Protein AF-A0A2V7Y0V1-F1 (afdb_monomer_lite)

Foldseek 3Di:
DPQDDQPDDDQAEHEDEDDDDDDDADPQEQEEEEEEQALPDPDCFSVVVSSVVVVVSVVCVVVSNVSSHHYYYYYYDCFAPVGDDDFPVDRHQHYEYTDYAADLQLVPLCLPPVRVVRDHGDCVSLVVVLVSLQRQLPDPRHDYHYDASRVQSVCVSLVQFDWDFDPDWDFDKDKFFQDPCQCPDPVRVVVLVVDPNSTIDIDTGGHRTDGHRPPPPPDPPVVCVVSCCSNCVRHVDPDPVVPPDPPDDDDDDDDDDDDDDD

Secondary structure (DSSP, 8-state):
-PPPPTTS--SSEEEEEESS-PPPP-TTEEEEEEEE-STT---SHHHHHHHHHHHHHHTTHHHHHHTT-EEEEEEEEHHHH---PPPTTTT-SEEEE---SS-SSGGG-BSSSGGGTT-B--STTHHHHHHHHHHHHHSTT-EEEE-THHHHHHHHHHTSSEEEE-SS---B--EEE--HHHHHSHHHHHHHHHSTTSSEEE--B--SEEEEPP--SSS-HHHHHHHHHHHHHHS-PPPGGGG-------------------

Sequence (262 aa):
MKKRDIHDSYDFFEYARIVDSAPPTDHNRLDIAVLDMNHRWPNLGHDQIIHAILDAAELSRQALVSAGVKVRALSYDVRRSGMLPGTPDGRFQVYVATGGPGHLDPRKNDGISWFAQGVRESAGWEGPLFHLFDSIVGHPKASLVGICHSFGLMCRWSGAATPVLREEKSSGIPTNVLSDAGTQHPWFSRFSKELADHRHYRVIDNRLFDMILEDTGGRKREQRRRDDARVRARLRWPDAAGLRRESSSGDHRPRARAISAR

pLDDT: mean 82.42, std 22.02, range [24.72, 98.38]

Structure (mmCIF, N/CA/C/O backbone):
data_AF-A0A2V7Y0V1-F1
#
_entry.id   AF-A0A2V7Y0V1-F1
#
loop_
_atom_site.group_PDB
_atom_site.id
_atom_site.type_symbol
_atom_site.label_atom_id
_atom_site.label_alt_id
_atom_site.label_comp_id
_atom_site.label_asym_id
_atom_site.label_entity_id
_atom_site.label_seq_id
_atom_site.pdbx_PDB_ins_code
_atom_site.Cartn_x
_atom_site.Cartn_y
_atom_site.Cartn_z
_atom_site.occupancy
_atom_site.B_iso_or_equiv
_atom_site.auth_seq_id
_atom_site.auth_comp_id
_atom_site.auth_asym_id
_atom_site.auth_atom_id
_atom_site.pdbx_PDB_model_num
ATOM 1 N N . MET A 1 1 ? -15.223 22.106 2.927 1.00 47.59 1 MET A N 1
ATOM 2 C CA . MET A 1 1 ? -14.898 21.138 3.999 1.00 47.59 1 MET A CA 1
ATOM 3 C C . MET A 1 1 ? -13.426 21.321 4.349 1.00 47.59 1 MET A C 1
ATOM 5 O O . MET A 1 1 ? -12.622 21.327 3.425 1.00 47.59 1 MET A O 1
ATOM 9 N N . LYS A 1 2 ? -13.064 21.568 5.616 1.00 58.12 2 LYS A N 1
ATOM 10 C CA . LYS A 1 2 ? -11.650 21.703 6.016 1.00 58.12 2 LYS A CA 1
ATOM 11 C C . LYS A 1 2 ? -10.952 20.362 5.752 1.00 58.12 2 LYS A C 1
ATOM 13 O O . LYS A 1 2 ? -11.497 19.324 6.128 1.00 58.12 2 LYS A O 1
ATOM 18 N N . LYS A 1 3 ? -9.810 20.368 5.058 1.00 72.38 3 LYS A N 1
ATOM 19 C CA . LYS A 1 3 ? -9.025 19.145 4.838 1.00 72.38 3 LYS A CA 1
ATOM 20 C C . LYS A 1 3 ? -8.534 18.670 6.209 1.00 72.38 3 LYS A C 1
ATOM 22 O O . LYS A 1 3 ? -7.912 19.453 6.920 1.00 72.38 3 LYS A O 1
ATOM 27 N N . ARG A 1 4 ? -8.906 17.448 6.594 1.00 84.19 4 ARG A N 1
ATOM 28 C CA . ARG A 1 4 ? -8.477 16.814 7.848 1.00 84.19 4 ARG A CA 1
ATOM 29 C C . ARG A 1 4 ? -6.977 16.545 7.780 1.00 84.19 4 ARG A C 1
ATOM 31 O O . ARG A 1 4 ? -6.509 16.109 6.730 1.00 84.19 4 ARG A O 1
ATOM 38 N N . ASP A 1 5 ? -6.251 16.821 8.856 1.00 87.94 5 ASP A N 1
ATOM 39 C CA . ASP A 1 5 ? -4.821 16.534 8.971 1.00 87.94 5 ASP A CA 1
ATOM 40 C C . ASP A 1 5 ? -4.629 15.183 9.675 1.00 87.94 5 ASP A C 1
ATOM 42 O O . ASP A 1 5 ? -5.265 14.922 10.691 1.00 87.94 5 ASP A O 1
ATOM 46 N N . ILE A 1 6 ? -3.778 14.303 9.146 1.00 90.19 6 ILE A N 1
ATOM 47 C CA . ILE A 1 6 ? -3.484 12.988 9.750 1.00 90.19 6 ILE A CA 1
ATOM 48 C C . ILE A 1 6 ? -2.678 13.095 11.051 1.00 90.19 6 ILE A C 1
ATOM 50 O O . ILE A 1 6 ? -2.521 12.094 11.748 1.00 90.19 6 ILE A O 1
ATOM 54 N N . HIS A 1 7 ? -2.161 14.283 11.363 1.00 89.44 7 HIS A N 1
ATOM 55 C CA . HIS A 1 7 ? -1.432 14.585 12.590 1.00 89.44 7 HIS A CA 1
ATOM 56 C C . HIS A 1 7 ? -2.311 15.198 13.686 1.00 89.44 7 HIS A C 1
ATOM 58 O O . HIS A 1 7 ? -1.857 15.324 14.824 1.00 89.44 7 HIS A O 1
ATOM 64 N N . ASP A 1 8 ? -3.561 15.546 13.369 1.00 92.19 8 ASP A N 1
ATOM 65 C CA . ASP A 1 8 ? -4.529 15.978 14.373 1.00 92.19 8 ASP A CA 1
ATOM 66 C C . ASP A 1 8 ? -4.939 14.803 15.276 1.00 92.19 8 ASP A C 1
ATOM 68 O O . ASP A 1 8 ? -4.890 13.628 14.902 1.00 92.19 8 ASP A O 1
ATOM 72 N N . SER A 1 9 ? -5.381 15.127 16.491 1.00 90.44 9 SER A N 1
ATOM 73 C CA . SER A 1 9 ? -5.933 14.136 17.414 1.00 90.44 9 SER A CA 1
ATOM 74 C C . SER A 1 9 ? -7.390 13.832 17.067 1.00 90.44 9 SER A C 1
ATOM 76 O O . SER A 1 9 ? -8.214 14.745 16.984 1.00 90.44 9 SER A O 1
ATOM 78 N N . TYR A 1 10 ? -7.716 12.546 16.927 1.00 95.06 10 TYR A N 1
ATOM 79 C CA . TYR A 1 10 ? -9.081 12.071 16.712 1.00 95.06 10 TYR A CA 1
ATOM 80 C C . TYR A 1 10 ? -9.515 11.093 17.812 1.00 95.06 10 TYR A C 1
ATOM 82 O O . TYR A 1 10 ? -8.739 10.295 18.353 1.00 95.06 10 TYR A O 1
ATOM 90 N N . ASP A 1 11 ? -10.809 11.121 18.118 1.00 95.44 11 ASP A N 1
ATOM 91 C CA . ASP A 1 11 ? -11.480 10.187 19.023 1.00 95.44 11 ASP A CA 1
ATOM 92 C C . ASP A 1 11 ? -11.678 8.794 18.405 1.00 95.44 11 ASP A C 1
ATOM 94 O O . ASP A 1 11 ? -11.881 7.839 19.146 1.00 95.44 11 ASP A O 1
ATOM 98 N N . PHE A 1 12 ? -11.540 8.657 17.080 1.00 96.88 12 PHE A N 1
ATOM 99 C CA . PHE A 1 12 ? -11.742 7.404 16.337 1.00 96.88 12 PHE A CA 1
ATOM 100 C C . PHE A 1 12 ? -10.534 6.953 15.492 1.00 96.88 12 PHE A C 1
ATOM 102 O O . PHE A 1 12 ? -10.566 5.848 14.946 1.00 96.88 12 PHE A O 1
ATOM 109 N N . PHE A 1 13 ? -9.486 7.776 15.355 1.00 97.69 13 PHE A N 1
ATOM 110 C CA . PHE A 1 13 ? -8.346 7.498 14.473 1.00 97.69 13 PHE A CA 1
ATOM 111 C C . PHE A 1 13 ? -7.001 7.899 15.086 1.00 97.69 13 PHE A C 1
ATOM 113 O O . PHE A 1 13 ? -6.889 8.921 15.759 1.00 97.69 13 PHE A O 1
ATOM 120 N N . GLU A 1 14 ? -5.972 7.095 14.829 1.00 97.00 14 GLU A N 1
ATOM 121 C CA . GLU A 1 14 ? -4.585 7.353 15.213 1.00 97.00 14 GLU A CA 1
ATOM 122 C C . GLU A 1 14 ? -3.638 6.951 14.078 1.00 97.00 14 GLU A C 1
ATOM 124 O O . GLU A 1 14 ? -3.865 5.967 13.372 1.00 97.00 14 GLU A O 1
ATOM 129 N N . TYR A 1 15 ? -2.535 7.678 13.933 1.00 96.38 15 TYR A N 1
ATOM 130 C CA . TYR A 1 15 ? -1.485 7.355 12.975 1.00 96.38 15 TYR A CA 1
ATOM 131 C C . TYR A 1 15 ? -0.106 7.541 13.608 1.00 96.38 15 TYR A C 1
ATOM 133 O O . TYR A 1 15 ? 0.151 8.537 14.281 1.00 96.38 15 TYR A O 1
ATOM 141 N N . ALA A 1 16 ? 0.787 6.577 13.380 1.00 95.00 16 ALA A N 1
ATOM 142 C CA . ALA A 1 16 ? 2.180 6.667 13.795 1.00 95.00 16 ALA A CA 1
ATOM 143 C C . ALA A 1 16 ? 3.122 6.055 12.752 1.00 95.00 16 ALA A C 1
ATOM 145 O O . ALA A 1 16 ? 2.851 4.989 12.193 1.00 95.00 16 ALA A O 1
ATOM 146 N N . ARG A 1 17 ? 4.273 6.704 12.539 1.00 94.06 17 ARG A N 1
ATOM 147 C CA . ARG A 1 17 ? 5.440 6.090 11.891 1.00 94.06 17 ARG A CA 1
ATOM 148 C C . ARG A 1 17 ? 6.262 5.369 12.953 1.00 94.06 17 ARG A C 1
ATOM 150 O O . ARG A 1 17 ? 6.593 5.960 13.977 1.00 94.06 17 ARG A O 1
ATOM 157 N N . ILE A 1 18 ? 6.586 4.109 12.708 1.00 94.75 18 ILE A N 1
ATOM 158 C CA . ILE A 1 18 ? 7.405 3.295 13.601 1.00 94.75 18 ILE A CA 1
ATOM 159 C C . ILE A 1 18 ? 8.877 3.606 13.332 1.00 94.75 18 ILE A C 1
ATOM 161 O O . ILE A 1 18 ? 9.329 3.532 12.191 1.00 94.75 18 ILE A O 1
ATOM 165 N N . VAL A 1 19 ? 9.607 3.974 14.386 1.00 85.62 19 VAL A N 1
ATOM 166 C CA . VAL A 1 19 ? 11.041 4.302 14.315 1.00 85.62 19 VAL A CA 1
ATOM 167 C C . VAL A 1 19 ? 11.882 3.206 14.964 1.00 85.62 19 VAL A C 1
ATOM 169 O O . VAL A 1 19 ? 12.799 2.705 14.324 1.00 85.62 19 VAL A O 1
ATOM 172 N N . ASP A 1 20 ? 11.511 2.778 16.177 1.00 82.50 20 ASP A N 1
ATOM 173 C CA . ASP A 1 20 ? 12.260 1.766 16.940 1.00 82.50 20 ASP A CA 1
ATOM 174 C C . ASP A 1 20 ? 11.406 0.538 17.257 1.00 82.50 20 ASP A C 1
ATOM 176 O O . ASP A 1 20 ? 11.711 -0.585 16.863 1.00 82.50 20 ASP A O 1
ATOM 180 N N . SER A 1 21 ? 10.291 0.751 17.954 1.00 86.00 21 SER A N 1
ATOM 181 C CA . SER A 1 21 ? 9.361 -0.309 18.323 1.00 86.00 21 SER A CA 1
ATOM 182 C C . SER A 1 21 ? 7.928 0.149 18.121 1.00 86.00 21 SER A C 1
ATOM 184 O O . SER A 1 21 ? 7.593 1.329 18.257 1.00 86.00 21 SER A O 1
ATOM 186 N N . ALA A 1 22 ? 7.073 -0.796 17.739 1.00 88.94 22 ALA A N 1
ATOM 187 C CA . ALA A 1 22 ? 5.652 -0.526 17.642 1.00 88.94 22 ALA A CA 1
ATOM 188 C C . ALA A 1 22 ? 5.069 -0.308 19.050 1.00 88.94 22 ALA A C 1
ATOM 190 O O . ALA A 1 22 ? 5.477 -1.003 19.983 1.00 88.94 22 ALA A O 1
ATOM 191 N N . PRO A 1 23 ? 4.083 0.595 19.213 1.00 89.69 23 PRO A N 1
ATOM 192 C CA . PRO A 1 23 ? 3.359 0.711 20.476 1.00 89.69 23 PRO A CA 1
ATOM 193 C C . PRO A 1 23 ? 2.707 -0.633 20.830 1.00 89.69 23 PRO A C 1
ATOM 195 O O . PRO A 1 23 ? 2.410 -1.408 19.914 1.00 89.69 23 PRO A O 1
ATOM 198 N N . PRO A 1 24 ? 2.440 -0.926 22.112 1.00 89.69 24 PRO A N 1
ATOM 199 C CA . PRO A 1 24 ? 1.827 -2.188 22.505 1.00 89.69 24 PRO A CA 1
ATOM 200 C C . PRO A 1 24 ? 0.465 -2.405 21.827 1.00 89.69 24 PRO A C 1
ATOM 202 O O . PRO A 1 24 ? -0.231 -1.464 21.419 1.00 89.69 24 PRO A O 1
ATOM 205 N N . THR A 1 25 ? 0.093 -3.676 21.690 1.00 90.56 25 THR A N 1
ATOM 206 C CA . THR A 1 25 ? -1.261 -4.078 21.296 1.00 90.56 25 THR A CA 1
ATOM 207 C C . THR A 1 25 ? -2.268 -3.568 22.320 1.00 90.56 25 THR A C 1
ATOM 209 O O . THR A 1 25 ? -2.026 -3.680 23.519 1.00 90.56 25 THR A O 1
ATOM 212 N N . ASP A 1 26 ? -3.397 -3.045 21.849 1.00 90.94 26 ASP A N 1
ATOM 213 C CA . ASP A 1 26 ? -4.499 -2.599 22.702 1.00 90.94 26 ASP A CA 1
ATOM 214 C C . ASP A 1 26 ? -5.816 -3.121 22.115 1.00 90.94 26 ASP A C 1
ATOM 216 O O . ASP A 1 26 ? -6.055 -3.006 20.913 1.00 90.94 26 ASP A O 1
ATOM 220 N N . HIS A 1 27 ? -6.658 -3.719 22.957 1.00 90.38 27 HIS A N 1
ATOM 221 C CA . HIS A 1 27 ? -7.930 -4.324 22.559 1.00 90.38 27 HIS A CA 1
ATOM 222 C C . HIS A 1 27 ? -8.942 -3.300 22.033 1.00 90.38 27 HIS A C 1
ATOM 224 O O . HIS A 1 27 ? -9.856 -3.661 21.295 1.00 90.38 27 HIS A O 1
ATOM 230 N N . ASN A 1 28 ? -8.778 -2.025 22.386 1.00 94.38 28 ASN A N 1
ATOM 231 C CA . ASN A 1 28 ? -9.602 -0.928 21.882 1.00 94.38 28 ASN A CA 1
ATOM 232 C C . ASN A 1 28 ? -9.061 -0.338 20.554 1.00 94.38 28 ASN A C 1
ATOM 234 O O . ASN A 1 28 ? -9.465 0.757 20.152 1.00 94.38 28 ASN A O 1
ATOM 238 N N . ARG A 1 29 ? -8.100 -1.000 19.892 1.00 95.00 29 ARG A N 1
ATOM 239 C CA . ARG A 1 29 ? -7.531 -0.563 18.611 1.00 95.00 29 ARG A CA 1
ATOM 240 C C . ARG A 1 29 ? -7.734 -1.607 17.522 1.00 95.00 29 ARG A C 1
ATOM 242 O O . ARG A 1 29 ? -7.419 -2.781 17.683 1.00 95.00 29 ARG A O 1
ATOM 249 N N . LEU A 1 30 ? -8.200 -1.135 16.370 1.00 95.06 30 LEU A N 1
ATOM 250 C CA . LEU A 1 30 ? -8.153 -1.857 15.105 1.00 95.06 30 LEU A CA 1
ATOM 251 C C . LEU A 1 30 ? -6.890 -1.423 14.371 1.00 95.06 30 LEU A C 1
ATOM 253 O O . LEU A 1 30 ? -6.841 -0.350 13.765 1.00 95.06 30 LEU A O 1
ATOM 257 N N . ASP A 1 31 ? -5.851 -2.239 14.487 1.00 96.94 31 ASP A N 1
ATOM 258 C CA . ASP A 1 31 ? -4.538 -1.926 13.948 1.00 96.94 31 ASP A CA 1
ATOM 259 C C . ASP A 1 31 ? -4.425 -2.298 12.462 1.00 96.94 31 ASP A C 1
ATOM 261 O O . ASP A 1 31 ? -4.677 -3.435 12.054 1.00 96.94 31 ASP A O 1
ATOM 265 N N . ILE A 1 32 ? -4.001 -1.325 11.655 1.00 97.75 32 ILE A N 1
ATOM 266 C CA . ILE A 1 32 ? -3.713 -1.472 10.228 1.00 97.75 32 ILE A CA 1
ATOM 267 C C . ILE A 1 32 ? -2.211 -1.297 10.036 1.00 97.75 32 ILE A C 1
ATOM 269 O O . ILE A 1 32 ? -1.644 -0.262 10.395 1.00 97.75 32 ILE A O 1
ATOM 273 N N . ALA A 1 33 ? -1.567 -2.306 9.455 1.00 98.25 33 ALA A N 1
ATOM 274 C CA . ALA A 1 33 ? -0.157 -2.224 9.117 1.00 98.25 33 ALA A CA 1
ATOM 275 C C . ALA A 1 33 ? 0.018 -1.510 7.775 1.00 98.25 33 ALA A C 1
ATOM 277 O O . ALA A 1 33 ? -0.549 -1.923 6.764 1.00 98.25 33 ALA A O 1
ATOM 278 N N . VAL A 1 34 ? 0.841 -0.469 7.752 1.00 98.00 34 VAL A N 1
ATOM 279 C CA . VAL A 1 34 ? 1.244 0.228 6.533 1.00 98.00 34 VAL A CA 1
ATOM 280 C C . VAL A 1 34 ? 2.697 -0.126 6.230 1.00 98.00 34 VAL A C 1
ATOM 282 O O . VAL A 1 34 ? 3.584 0.129 7.039 1.00 98.00 34 VAL A O 1
ATOM 285 N N . LEU A 1 35 ? 2.941 -0.747 5.078 1.00 97.81 35 LEU A N 1
ATOM 286 C CA . LEU A 1 35 ? 4.285 -1.060 4.594 1.00 97.81 35 LEU A CA 1
ATOM 287 C C . LEU A 1 35 ? 4.788 0.139 3.785 1.00 97.81 35 LEU A C 1
ATOM 289 O O . LEU A 1 35 ? 4.389 0.313 2.629 1.00 97.81 35 LEU A O 1
ATOM 293 N N . ASP A 1 36 ? 5.620 0.983 4.396 1.00 96.06 36 ASP A N 1
ATOM 294 C CA . ASP A 1 36 ? 6.197 2.155 3.742 1.00 96.06 36 ASP A CA 1
ATOM 295 C C . ASP A 1 36 ? 7.358 1.738 2.830 1.00 96.06 36 ASP A C 1
ATOM 297 O O . ASP A 1 36 ? 8.465 1.418 3.269 1.00 96.06 36 ASP A O 1
ATOM 301 N N . MET A 1 37 ? 7.084 1.759 1.526 1.00 94.75 37 MET A N 1
ATOM 302 C CA . MET A 1 37 ? 8.042 1.455 0.459 1.00 94.75 37 MET A CA 1
ATOM 303 C C . MET A 1 37 ? 8.683 2.714 -0.138 1.00 94.75 37 MET A C 1
ATOM 305 O O . MET A 1 37 ? 9.400 2.640 -1.143 1.00 94.75 37 MET A O 1
ATOM 309 N N . ASN A 1 38 ? 8.417 3.887 0.437 1.00 90.50 38 ASN A N 1
ATOM 310 C CA . ASN A 1 38 ? 8.802 5.168 -0.135 1.00 90.50 38 ASN A CA 1
ATOM 311 C C . ASN A 1 38 ? 10.307 5.453 -0.034 1.00 90.50 38 ASN A C 1
ATOM 313 O O . ASN A 1 38 ? 10.825 6.265 -0.788 1.00 90.50 38 ASN A O 1
ATOM 317 N N . HIS A 1 39 ? 11.045 4.807 0.873 1.00 88.31 39 HIS A N 1
ATOM 318 C CA . HIS A 1 39 ? 12.494 5.035 1.016 1.00 88.31 39 HIS A CA 1
ATOM 319 C C . HIS A 1 39 ? 12.861 6.501 1.358 1.00 88.31 39 HIS A C 1
ATOM 321 O O . HIS A 1 39 ? 13.931 6.992 1.001 1.00 88.31 39 HIS A O 1
ATOM 327 N N . ARG A 1 40 ? 11.962 7.221 2.054 1.00 82.44 40 ARG A N 1
ATOM 328 C CA . ARG A 1 40 ? 12.002 8.683 2.313 1.00 82.44 40 ARG A CA 1
ATOM 329 C C . ARG A 1 40 ? 12.067 9.572 1.070 1.00 82.44 40 ARG A C 1
ATOM 331 O O . ARG A 1 40 ? 12.457 10.736 1.170 1.00 82.44 40 ARG A O 1
ATOM 338 N N . TRP A 1 41 ? 11.679 9.062 -0.091 1.00 79.44 41 TRP A N 1
ATOM 339 C CA . TRP A 1 41 ? 11.472 9.940 -1.229 1.00 79.44 41 TRP A CA 1
ATOM 340 C C . TRP A 1 41 ? 10.376 10.959 -0.887 1.00 79.44 41 TRP A C 1
ATOM 342 O O . TRP A 1 41 ? 9.396 10.594 -0.235 1.00 79.44 41 TRP A O 1
ATOM 352 N N . PRO A 1 42 ? 10.498 12.233 -1.285 1.00 67.69 42 PRO A N 1
ATOM 353 C CA . PRO A 1 42 ? 9.421 13.198 -1.104 1.00 67.69 42 PRO A CA 1
ATOM 354 C C . PRO A 1 42 ? 8.222 12.751 -1.946 1.00 67.69 42 PRO A C 1
ATOM 356 O O . PRO A 1 42 ? 8.157 12.992 -3.150 1.00 67.69 42 PRO A O 1
ATOM 359 N N . ASN A 1 43 ? 7.296 12.014 -1.339 1.00 64.38 43 ASN A N 1
ATOM 360 C CA . ASN A 1 43 ? 6.123 11.496 -2.016 1.00 64.38 43 ASN A CA 1
ATOM 361 C C . ASN A 1 43 ? 4.892 11.805 -1.168 1.00 64.38 43 ASN A C 1
ATOM 363 O O . ASN A 1 43 ? 4.878 11.610 0.043 1.00 64.38 43 ASN A O 1
ATOM 367 N N . LEU A 1 44 ? 3.853 12.313 -1.830 1.00 70.50 44 LEU A N 1
ATOM 368 C CA . LEU A 1 44 ? 2.539 12.488 -1.215 1.00 70.50 44 LEU A CA 1
ATOM 369 C C . LEU A 1 44 ? 1.800 11.147 -1.101 1.00 70.50 44 LEU A C 1
ATOM 371 O O . LEU A 1 44 ? 0.790 11.063 -0.416 1.00 70.50 44 LEU A O 1
ATOM 375 N N . GLY A 1 45 ? 2.279 10.103 -1.786 1.00 80.00 45 GLY A N 1
ATOM 376 C CA . GLY A 1 45 ? 1.603 8.814 -1.898 1.00 80.00 45 GLY A CA 1
ATOM 377 C C . GLY A 1 45 ? 1.389 8.131 -0.552 1.00 80.00 45 GLY A C 1
ATOM 378 O O . GLY A 1 45 ? 0.291 7.648 -0.301 1.00 80.00 45 GLY A O 1
ATOM 379 N N . HIS A 1 46 ? 2.397 8.137 0.325 1.00 90.38 46 HIS A N 1
ATOM 380 C CA . HIS A 1 46 ? 2.262 7.598 1.676 1.00 90.38 46 HIS A CA 1
ATOM 381 C C . HIS A 1 46 ? 1.148 8.321 2.447 1.00 90.38 46 HIS A C 1
ATOM 383 O O . HIS A 1 46 ? 0.214 7.689 2.930 1.00 90.38 46 HIS A O 1
ATOM 389 N N . ASP A 1 47 ? 1.207 9.649 2.533 1.00 91.00 47 ASP A N 1
ATOM 390 C CA . ASP A 1 47 ? 0.250 10.410 3.342 1.00 91.00 47 ASP A CA 1
ATOM 391 C C . ASP A 1 47 ? -1.161 10.353 2.748 1.00 91.00 47 ASP A C 1
ATOM 393 O O . ASP A 1 47 ? -2.132 10.261 3.493 1.00 91.00 47 ASP A O 1
ATOM 397 N N . GLN A 1 48 ? -1.299 10.306 1.415 1.00 90.06 48 GLN A N 1
ATOM 398 C CA . GLN A 1 48 ? -2.591 10.052 0.765 1.00 90.06 48 GLN A CA 1
ATOM 399 C C . GLN A 1 48 ? -3.180 8.688 1.148 1.00 90.06 48 GLN A C 1
ATOM 401 O O . GLN A 1 48 ? -4.392 8.578 1.309 1.00 90.06 48 GLN A O 1
ATOM 406 N N . ILE A 1 49 ? -2.349 7.660 1.336 1.00 93.62 49 ILE A N 1
ATOM 407 C CA . ILE A 1 49 ? -2.814 6.356 1.821 1.00 93.62 49 ILE A CA 1
ATOM 408 C C . ILE A 1 49 ? -3.305 6.467 3.266 1.00 93.62 49 ILE A C 1
ATOM 410 O O . ILE A 1 49 ? -4.373 5.947 3.578 1.00 93.62 49 ILE A O 1
ATOM 414 N N . ILE A 1 50 ? -2.588 7.183 4.135 1.00 95.62 50 ILE A N 1
ATOM 415 C CA . ILE A 1 50 ? -3.047 7.410 5.514 1.00 95.62 50 ILE A CA 1
ATOM 416 C C . ILE A 1 50 ? -4.361 8.199 5.532 1.00 95.62 50 ILE A C 1
ATOM 418 O O . ILE A 1 50 ? -5.280 7.825 6.257 1.00 95.62 50 ILE A O 1
ATOM 422 N N . HIS A 1 51 ? -4.497 9.229 4.691 1.00 95.00 51 HIS A N 1
ATOM 423 C CA . HIS A 1 51 ? -5.759 9.953 4.524 1.00 95.00 51 HIS A CA 1
ATOM 424 C C . HIS A 1 51 ? -6.891 9.038 4.049 1.00 95.00 51 HIS A C 1
ATOM 426 O O . HIS A 1 51 ? -7.987 9.125 4.587 1.00 95.00 51 HIS A O 1
ATOM 432 N N . ALA A 1 52 ? -6.640 8.127 3.106 1.00 93.94 52 ALA A N 1
ATOM 433 C CA . ALA A 1 52 ? -7.654 7.177 2.652 1.00 93.94 52 ALA A CA 1
ATOM 434 C C . ALA A 1 52 ? -8.119 6.241 3.783 1.00 93.94 52 ALA A C 1
ATOM 436 O O . ALA A 1 52 ? -9.306 5.929 3.878 1.00 93.94 52 ALA A O 1
ATOM 437 N N . ILE A 1 53 ? -7.207 5.826 4.671 1.00 96.44 53 ILE A N 1
ATOM 438 C CA . ILE A 1 53 ? -7.557 5.038 5.861 1.00 96.44 53 ILE A CA 1
ATOM 439 C C . ILE A 1 53 ? -8.375 5.887 6.847 1.00 96.44 53 ILE A C 1
ATOM 441 O O . ILE A 1 53 ? -9.396 5.417 7.346 1.00 96.44 53 ILE A O 1
ATOM 445 N N . LEU A 1 54 ? -7.969 7.134 7.105 1.00 97.00 54 LEU A N 1
ATOM 446 C CA . LEU A 1 54 ? -8.714 8.080 7.945 1.00 97.00 54 LEU A CA 1
ATOM 447 C C . LEU A 1 54 ? -10.130 8.333 7.397 1.00 97.00 54 LEU A C 1
ATOM 449 O O . LEU A 1 54 ? -11.102 8.321 8.152 1.00 97.00 54 LEU A O 1
ATOM 453 N N . ASP A 1 55 ? -10.267 8.522 6.086 1.00 95.06 55 ASP A N 1
ATOM 454 C CA . ASP A 1 55 ? -11.554 8.713 5.417 1.00 95.06 55 ASP A CA 1
ATOM 455 C C . ASP A 1 55 ? -12.438 7.469 5.532 1.00 95.06 55 ASP A C 1
ATOM 457 O O . ASP A 1 55 ? -13.624 7.587 5.835 1.00 95.06 55 ASP A O 1
ATOM 461 N N . ALA A 1 56 ? -11.867 6.272 5.375 1.00 93.62 56 ALA A N 1
ATOM 462 C CA . ALA A 1 56 ? -12.592 5.024 5.591 1.00 93.62 56 ALA A CA 1
ATOM 463 C C . ALA A 1 56 ? -13.032 4.845 7.057 1.00 93.62 56 ALA A C 1
ATOM 465 O O . ALA A 1 56 ? -14.156 4.408 7.312 1.00 93.62 56 ALA A O 1
ATOM 466 N N . ALA A 1 57 ? -12.182 5.211 8.021 1.00 95.94 57 ALA A N 1
ATOM 467 C CA . ALA A 1 57 ? -12.512 5.163 9.444 1.00 95.94 57 ALA A CA 1
ATOM 468 C C . ALA A 1 57 ? -13.642 6.144 9.801 1.00 95.94 57 ALA A C 1
ATOM 470 O O . ALA A 1 57 ? -14.536 5.795 10.570 1.00 95.94 57 ALA A O 1
ATOM 471 N N . GLU A 1 58 ? -13.660 7.333 9.194 1.00 95.38 58 GLU A N 1
ATOM 472 C CA . GLU A 1 58 ? -14.713 8.337 9.402 1.00 95.38 58 GLU A CA 1
ATOM 473 C C . GLU A 1 58 ? -16.096 7.826 8.993 1.00 95.38 58 GLU A C 1
ATOM 475 O O . GLU A 1 58 ? -17.070 8.067 9.704 1.00 95.38 58 GLU A O 1
ATOM 480 N N . LEU A 1 59 ? -16.192 7.050 7.905 1.00 93.88 59 LEU A N 1
ATOM 481 C CA . LEU A 1 59 ? -17.456 6.420 7.498 1.00 93.88 59 LEU A CA 1
ATOM 482 C C . LEU A 1 59 ? -18.048 5.524 8.601 1.00 93.88 59 LEU A C 1
ATOM 484 O O . LEU A 1 59 ? -19.250 5.270 8.604 1.00 93.88 59 LEU A O 1
ATOM 488 N N . SER A 1 60 ? -17.212 5.064 9.537 1.00 95.38 60 SER A N 1
ATOM 489 C CA . SER A 1 60 ? -17.592 4.232 10.682 1.00 95.38 60 SER A CA 1
ATOM 490 C C . SER A 1 60 ? -17.468 4.960 12.027 1.00 95.38 60 SER A C 1
ATOM 492 O O . SER A 1 60 ? -17.577 4.316 13.072 1.00 95.38 60 SER A O 1
ATOM 494 N N . ARG A 1 61 ? -17.260 6.286 12.039 1.00 96.12 61 ARG A N 1
ATOM 495 C CA . ARG A 1 61 ? -16.929 7.055 13.251 1.00 96.12 61 ARG A CA 1
ATOM 496 C C . ARG A 1 61 ? -17.906 6.824 14.393 1.00 96.12 61 ARG A C 1
ATOM 498 O O . ARG A 1 61 ? -17.473 6.543 15.504 1.00 96.12 61 ARG A O 1
ATOM 505 N N . GLN A 1 62 ? -19.209 6.915 14.125 1.00 96.88 62 GLN A N 1
ATOM 506 C CA . GLN A 1 62 ? -20.225 6.746 15.165 1.00 96.88 62 GLN A CA 1
ATOM 507 C C . GLN A 1 62 ? -20.108 5.377 15.850 1.00 96.88 62 GLN A C 1
ATOM 509 O O . GLN A 1 62 ? -20.150 5.300 17.073 1.00 96.88 62 GLN A O 1
ATOM 514 N N . ALA A 1 63 ? -19.913 4.306 15.075 1.00 97.00 63 ALA A N 1
ATOM 515 C CA . ALA A 1 63 ? -19.756 2.957 15.609 1.00 97.00 63 ALA A CA 1
ATOM 516 C C . ALA A 1 63 ? -18.446 2.796 16.397 1.00 97.00 63 ALA A C 1
ATOM 518 O O . ALA A 1 63 ? -18.456 2.213 17.478 1.00 97.00 63 ALA A O 1
ATOM 519 N N . LEU A 1 64 ? -17.339 3.345 15.883 1.00 97.06 64 LEU A N 1
ATOM 520 C CA . LEU A 1 64 ? -16.030 3.321 16.542 1.00 97.06 64 LEU A CA 1
ATOM 521 C C . LEU A 1 64 ? -16.077 4.023 17.906 1.00 97.06 64 LEU A C 1
ATOM 523 O O . LEU A 1 64 ? -15.741 3.418 18.923 1.00 97.06 64 LEU A O 1
ATOM 527 N N . VAL A 1 65 ? -16.583 5.259 17.940 1.00 97.31 65 VAL A N 1
ATOM 528 C CA . VAL A 1 65 ? -16.689 6.059 19.169 1.00 97.31 65 VAL A CA 1
ATOM 529 C C . VAL A 1 65 ? -17.630 5.401 20.176 1.00 97.31 65 VAL A C 1
ATOM 531 O O . VAL A 1 65 ? -17.268 5.266 21.342 1.00 97.31 65 VAL A O 1
ATOM 534 N N . SER A 1 66 ? -18.805 4.926 19.745 1.00 97.19 66 SER A N 1
ATOM 535 C CA . SER A 1 66 ? -19.744 4.228 20.635 1.00 97.19 66 SER A CA 1
ATOM 536 C C . SER A 1 66 ? -19.174 2.929 21.216 1.00 97.19 66 SER A C 1
ATOM 538 O O . SER A 1 66 ? -19.531 2.564 22.332 1.00 97.19 66 SER A O 1
ATOM 540 N N . ALA A 1 67 ? -18.283 2.246 20.493 1.00 96.75 67 ALA A N 1
ATOM 541 C CA . ALA A 1 67 ? -17.592 1.053 20.978 1.00 96.75 67 ALA A CA 1
ATOM 542 C C . ALA A 1 67 ? -16.337 1.367 21.818 1.00 96.75 67 ALA A C 1
ATOM 544 O O . ALA A 1 67 ? -15.718 0.445 22.346 1.00 96.75 67 ALA A O 1
ATOM 545 N N . GLY A 1 68 ? -15.929 2.638 21.924 1.00 96.75 68 GLY A N 1
ATOM 546 C CA . GLY A 1 68 ? -14.659 3.024 22.543 1.00 96.75 68 GLY A CA 1
ATOM 547 C C . GLY A 1 68 ? -13.431 2.516 21.778 1.00 96.75 68 GLY A C 1
ATOM 548 O O . GLY A 1 68 ? -12.367 2.356 22.372 1.00 96.75 68 GLY A O 1
ATOM 549 N N . VAL A 1 69 ? -13.575 2.236 20.479 1.00 96.69 69 VAL A N 1
ATOM 550 C CA . VAL A 1 69 ? -12.537 1.668 19.611 1.00 96.69 69 VAL A CA 1
ATOM 551 C C . VAL A 1 69 ? -11.999 2.738 18.665 1.00 96.69 69 VAL A C 1
ATOM 553 O O . VAL A 1 69 ? -12.752 3.571 18.168 1.00 96.69 69 VAL A O 1
ATOM 556 N N . LYS A 1 70 ? -10.703 2.684 18.344 1.00 97.31 70 LYS A N 1
ATOM 557 C CA . LYS A 1 70 ? -10.107 3.504 17.278 1.00 97.31 70 LYS A CA 1
ATOM 558 C C . LYS A 1 70 ? -9.470 2.658 16.189 1.00 97.31 70 LYS A C 1
ATOM 560 O O . LYS A 1 70 ? -8.916 1.597 16.465 1.00 97.31 70 LYS A O 1
ATOM 565 N N . VAL A 1 71 ? -9.468 3.167 14.963 1.00 97.50 71 VAL A N 1
ATOM 566 C CA . VAL A 1 71 ? -8.589 2.663 13.902 1.00 97.50 71 VAL A CA 1
ATOM 567 C C . VAL A 1 71 ? -7.202 3.265 14.100 1.00 97.50 71 VAL A C 1
ATOM 569 O O . VAL A 1 71 ? -7.077 4.477 14.254 1.00 97.50 71 VAL A O 1
ATOM 572 N N . ARG A 1 72 ? -6.154 2.440 14.088 1.00 97.38 72 ARG A N 1
ATOM 573 C CA . ARG A 1 72 ? -4.769 2.904 14.227 1.00 97.38 72 ARG A CA 1
ATOM 574 C C . ARG A 1 72 ? -3.919 2.423 13.059 1.00 97.38 72 ARG A C 1
ATOM 576 O O . ARG A 1 72 ? -3.712 1.226 12.887 1.00 97.38 72 ARG A O 1
ATOM 583 N N . ALA A 1 73 ? -3.410 3.359 12.264 1.00 97.81 73 ALA A N 1
ATOM 584 C CA . ALA A 1 73 ? -2.485 3.074 11.174 1.00 97.81 73 ALA A CA 1
ATOM 585 C C . ALA A 1 73 ? -1.036 3.139 11.678 1.00 97.81 73 ALA A C 1
ATOM 587 O O . ALA A 1 73 ? -0.588 4.179 12.166 1.00 97.81 73 ALA A O 1
ATOM 588 N N . LEU A 1 74 ? -0.293 2.041 11.545 1.00 97.62 74 LEU A N 1
ATOM 589 C CA . LEU A 1 74 ? 1.119 1.966 11.917 1.00 97.62 74 LEU A CA 1
ATOM 590 C C . LEU A 1 74 ? 1.991 1.770 10.684 1.00 97.62 74 LEU A C 1
ATOM 592 O O . LEU A 1 74 ? 1.886 0.747 10.014 1.00 97.62 74 LEU A O 1
ATOM 596 N N . SER A 1 75 ? 2.857 2.738 10.401 1.00 96.88 75 SER A N 1
ATOM 597 C CA . SER A 1 75 ? 3.711 2.748 9.212 1.00 96.88 75 SER A CA 1
ATOM 598 C C . SER A 1 75 ? 5.121 2.247 9.511 1.00 96.88 75 SER A C 1
ATOM 600 O O . SER A 1 75 ? 5.798 2.789 10.382 1.00 96.88 75 SER A O 1
ATOM 602 N N . TYR A 1 76 ? 5.551 1.211 8.793 1.00 96.88 76 TYR A N 1
ATOM 603 C CA . TYR A 1 76 ? 6.838 0.532 8.944 1.00 96.88 76 TYR A CA 1
ATOM 604 C C . TYR A 1 76 ? 7.734 0.834 7.737 1.00 96.88 76 TYR A C 1
ATOM 606 O O . TYR A 1 76 ? 7.346 0.533 6.609 1.00 96.88 76 TYR A O 1
ATOM 614 N N . ASP A 1 77 ? 8.924 1.405 7.960 1.00 95.25 77 ASP A N 1
ATOM 615 C CA . ASP A 1 77 ? 9.913 1.680 6.901 1.00 95.25 77 ASP A CA 1
ATOM 616 C C . ASP A 1 77 ? 10.580 0.375 6.436 1.00 95.25 77 ASP A C 1
ATOM 618 O O . ASP A 1 77 ? 11.579 -0.090 6.985 1.00 95.25 77 ASP A O 1
ATOM 622 N N . VAL A 1 78 ? 10.008 -0.250 5.409 1.00 96.12 78 VAL A N 1
ATOM 623 C CA . VAL A 1 78 ? 10.441 -1.584 4.975 1.00 96.12 78 VAL A CA 1
ATOM 624 C C . VAL A 1 78 ? 11.817 -1.535 4.329 1.00 96.12 78 VAL A C 1
ATOM 626 O O . VAL A 1 78 ? 12.676 -2.368 4.608 1.00 96.12 78 VAL A O 1
ATOM 629 N N . ARG A 1 79 ? 12.043 -0.570 3.438 1.00 95.06 79 ARG A N 1
ATOM 630 C CA . ARG A 1 79 ? 13.208 -0.605 2.545 1.00 95.06 79 ARG A CA 1
ATOM 631 C C . ARG A 1 79 ? 14.485 -0.117 3.207 1.00 95.06 79 ARG A C 1
ATOM 633 O O . ARG A 1 79 ? 15.560 -0.630 2.898 1.00 95.06 79 ARG A O 1
ATOM 640 N N . ARG A 1 80 ? 14.395 0.865 4.111 1.00 92.69 80 ARG A N 1
ATOM 641 C CA . ARG A 1 80 ? 15.593 1.443 4.734 1.00 92.69 80 ARG A CA 1
ATOM 642 C C . ARG A 1 80 ? 15.988 0.761 6.024 1.00 92.69 80 ARG A C 1
ATOM 644 O O . ARG A 1 80 ? 17.178 0.540 6.224 1.00 92.69 80 ARG A O 1
ATOM 651 N N . SER A 1 81 ? 15.028 0.501 6.908 1.00 93.19 81 SER A N 1
ATOM 652 C CA . SER A 1 81 ? 15.313 -0.113 8.207 1.00 93.19 81 SER A CA 1
ATOM 653 C C . SER A 1 81 ? 15.046 -1.614 8.223 1.00 93.19 81 SER A C 1
ATOM 655 O O . SER A 1 81 ? 15.407 -2.271 9.194 1.00 93.19 81 SER A O 1
ATOM 657 N N . GLY A 1 82 ? 14.446 -2.178 7.167 1.00 94.25 82 GLY A N 1
ATOM 658 C CA . GLY A 1 82 ? 14.050 -3.587 7.159 1.00 94.25 82 GLY A CA 1
ATOM 659 C C . GLY A 1 82 ? 12.881 -3.872 8.102 1.00 94.25 82 GLY A C 1
ATOM 660 O O . GLY A 1 82 ? 12.621 -5.033 8.413 1.00 94.25 82 GLY A O 1
ATOM 661 N N . MET A 1 83 ? 12.198 -2.833 8.593 1.00 95.38 83 MET A N 1
ATOM 662 C CA . MET A 1 83 ? 11.126 -2.989 9.562 1.00 95.38 83 MET A CA 1
ATOM 663 C C . MET A 1 83 ? 9.883 -3.558 8.900 1.00 95.38 83 MET A C 1
ATOM 665 O O . MET A 1 83 ? 9.392 -3.042 7.899 1.00 95.38 83 MET A O 1
ATOM 669 N N . LEU A 1 84 ? 9.334 -4.598 9.517 1.00 95.88 84 LEU A N 1
ATOM 670 C CA . LEU A 1 84 ? 8.091 -5.221 9.097 1.00 95.88 84 LEU A CA 1
ATOM 671 C C . LEU A 1 84 ? 7.131 -5.328 10.286 1.00 95.88 84 LEU A C 1
ATOM 673 O O . LEU A 1 84 ? 7.574 -5.506 11.425 1.00 95.88 84 LEU A O 1
ATOM 677 N N . PRO A 1 85 ? 5.815 -5.236 10.042 1.00 96.62 85 PRO A N 1
ATOM 678 C CA . PRO A 1 85 ? 4.820 -5.619 11.032 1.00 96.62 85 PRO A CA 1
ATOM 679 C C . PRO A 1 85 ? 4.901 -7.124 11.329 1.00 96.62 85 PRO A C 1
ATOM 681 O O . PRO A 1 85 ? 5.470 -7.904 10.564 1.00 96.62 85 PRO A O 1
ATOM 684 N N . GLY A 1 86 ? 4.261 -7.543 12.422 1.00 93.69 86 GLY A N 1
ATOM 685 C CA . GLY A 1 86 ? 4.050 -8.963 12.704 1.00 93.69 86 GLY A CA 1
ATOM 686 C C . GLY A 1 86 ? 3.170 -9.657 11.654 1.00 93.69 86 GLY A C 1
ATOM 687 O O . GLY A 1 86 ? 2.448 -9.013 10.883 1.00 93.69 86 GLY A O 1
ATOM 688 N N . THR A 1 87 ? 3.215 -10.989 11.655 1.00 93.56 87 THR A N 1
ATOM 689 C CA . THR A 1 87 ? 2.377 -11.844 10.803 1.00 93.56 87 THR A CA 1
ATOM 690 C C . THR A 1 87 ? 0.893 -11.764 11.203 1.00 93.56 87 THR A C 1
ATOM 692 O O . THR A 1 87 ? 0.569 -11.260 12.288 1.00 93.56 87 THR A O 1
ATOM 695 N N . PRO A 1 88 ? -0.028 -12.256 10.351 1.00 93.25 88 PRO A N 1
ATOM 696 C CA . PRO A 1 88 ? -1.459 -12.133 1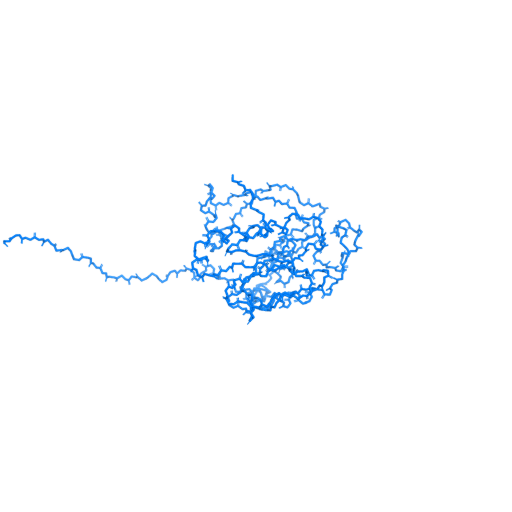0.617 1.00 93.25 88 PRO A CA 1
ATOM 697 C C . PRO A 1 88 ? -1.992 -12.926 11.812 1.00 93.25 88 PRO A C 1
ATOM 699 O O . PRO A 1 88 ? -3.082 -12.626 12.291 1.00 93.25 88 PRO A O 1
ATOM 702 N N . ASP A 1 89 ? -1.229 -13.903 12.311 1.00 86.06 89 ASP A N 1
ATOM 703 C CA . ASP A 1 89 ? -1.562 -14.648 13.534 1.00 86.06 89 ASP A CA 1
ATOM 704 C C . ASP A 1 89 ? -1.451 -13.781 14.801 1.00 86.06 89 ASP A C 1
ATOM 706 O O . ASP A 1 89 ? -1.847 -14.197 15.889 1.00 86.06 89 ASP A O 1
ATOM 710 N N . GLY A 1 90 ? -0.884 -12.578 14.673 1.00 84.31 90 GLY A N 1
ATOM 711 C CA . GLY A 1 90 ? -0.764 -11.612 15.751 1.00 84.31 90 GLY A CA 1
ATOM 712 C C . GLY A 1 90 ? -1.768 -10.468 15.631 1.00 84.31 90 GLY A C 1
ATOM 713 O O . GLY A 1 90 ? -2.982 -10.624 15.707 1.00 84.31 90 GLY A O 1
ATOM 714 N N . ARG A 1 91 ? -1.218 -9.263 15.512 1.00 91.69 91 ARG A N 1
ATOM 715 C CA . ARG A 1 91 ? -1.928 -7.996 15.708 1.00 91.69 91 ARG A CA 1
ATOM 716 C C . ARG A 1 91 ? -2.739 -7.520 14.500 1.00 91.69 91 ARG A C 1
ATOM 718 O O . ARG A 1 91 ? -3.696 -6.771 14.674 1.00 91.69 91 ARG A O 1
ATOM 725 N N . PHE A 1 92 ? -2.331 -7.886 13.288 1.00 95.31 92 PHE A N 1
ATOM 726 C CA . PHE A 1 92 ? -2.790 -7.233 12.063 1.00 95.31 92 PHE A CA 1
ATOM 727 C C . PHE A 1 92 ? -3.592 -8.185 11.180 1.00 95.31 92 PHE A C 1
ATOM 729 O O . PHE A 1 92 ? -3.179 -9.308 10.925 1.00 95.31 92 PHE A O 1
ATOM 736 N N . GLN A 1 93 ? -4.715 -7.709 10.646 1.00 94.25 93 GLN A N 1
ATOM 737 C CA . GLN A 1 93 ? -5.494 -8.432 9.625 1.00 94.25 93 GLN A CA 1
ATOM 738 C C . GLN A 1 93 ? -5.598 -7.646 8.309 1.00 94.25 93 GLN A C 1
ATOM 740 O O . GLN A 1 93 ? -5.940 -8.206 7.268 1.00 94.25 93 GLN A O 1
ATOM 745 N N . VAL A 1 94 ? -5.264 -6.354 8.334 1.00 96.69 94 VAL A N 1
ATOM 746 C CA . VAL A 1 94 ? -5.263 -5.482 7.159 1.00 96.69 94 VAL A CA 1
ATOM 747 C C . VAL A 1 94 ? -3.878 -4.877 7.004 1.00 96.69 94 VAL A C 1
ATOM 749 O O . VAL A 1 94 ? -3.360 -4.226 7.915 1.00 96.69 94 VAL A O 1
ATOM 752 N N . TYR A 1 95 ? -3.305 -5.095 5.827 1.00 98.38 95 TYR A N 1
ATOM 753 C CA . TYR A 1 95 ? -2.013 -4.578 5.418 1.00 98.38 95 TYR A CA 1
ATOM 754 C C . TYR A 1 95 ? -2.204 -3.683 4.194 1.00 98.38 95 TYR A C 1
ATOM 756 O O . TYR A 1 95 ? -2.892 -4.048 3.238 1.00 98.38 95 TYR A O 1
ATOM 764 N N . VAL A 1 96 ? -1.574 -2.514 4.197 1.00 98.12 96 VAL A N 1
ATOM 765 C CA . VAL A 1 96 ? -1.584 -1.585 3.066 1.00 98.12 96 VAL A CA 1
ATOM 766 C C . VAL A 1 96 ? -0.148 -1.251 2.709 1.00 98.12 96 VAL A C 1
ATOM 768 O O . VAL A 1 96 ? 0.589 -0.718 3.527 1.00 98.12 96 VAL A O 1
ATOM 771 N N . ALA A 1 97 ? 0.274 -1.575 1.496 1.00 96.94 97 ALA A N 1
ATOM 772 C CA . ALA A 1 97 ? 1.649 -1.394 1.060 1.00 96.94 97 ALA A CA 1
ATOM 773 C C . ALA A 1 97 ? 1.742 -0.282 0.015 1.00 96.94 97 ALA A C 1
ATOM 775 O O . ALA A 1 97 ? 1.026 -0.292 -0.992 1.00 96.94 97 ALA A O 1
ATOM 776 N N . THR A 1 98 ? 2.590 0.707 0.289 1.00 95.12 98 THR A N 1
ATOM 777 C CA . THR A 1 98 ? 2.626 1.952 -0.478 1.00 95.12 98 THR A CA 1
ATOM 778 C C . THR A 1 98 ? 3.354 1.805 -1.812 1.00 95.12 98 THR A C 1
ATOM 780 O O . THR A 1 98 ? 4.126 0.881 -2.051 1.00 95.12 98 THR A O 1
ATOM 783 N N . GLY A 1 99 ? 3.191 2.802 -2.682 1.00 91.94 99 GLY A N 1
ATOM 784 C CA . GLY A 1 99 ? 4.138 2.996 -3.777 1.00 91.94 99 GLY A CA 1
ATOM 785 C C . GLY A 1 99 ? 5.547 3.323 -3.268 1.00 91.94 99 GLY A C 1
ATOM 786 O O . GLY A 1 99 ? 5.752 3.651 -2.097 1.00 91.94 99 GLY A O 1
ATOM 787 N N . GLY A 1 100 ? 6.513 3.275 -4.178 1.00 91.81 100 GLY A N 1
ATOM 788 C CA . GLY A 1 100 ? 7.912 3.557 -3.896 1.00 91.81 100 GLY A CA 1
ATOM 789 C C . GLY A 1 100 ? 8.692 3.823 -5.184 1.00 91.81 100 GLY A C 1
ATOM 790 O O . GLY A 1 100 ? 8.297 3.335 -6.246 1.00 91.81 100 GLY A O 1
ATOM 791 N N . PRO A 1 101 ? 9.770 4.613 -5.121 1.00 91.88 101 PRO A N 1
ATOM 792 C CA . PRO A 1 101 ? 10.638 4.856 -6.269 1.00 91.88 101 PRO A CA 1
ATOM 793 C C . PRO A 1 101 ? 11.534 3.652 -6.588 1.00 91.88 101 PRO A C 1
ATOM 795 O O . PRO A 1 101 ? 11.784 2.790 -5.740 1.00 91.88 101 PRO A O 1
ATOM 798 N N . GLY A 1 102 ? 12.086 3.646 -7.794 1.00 92.56 102 GLY A N 1
ATOM 799 C CA . GLY A 1 102 ? 13.139 2.731 -8.210 1.00 92.56 102 GLY A CA 1
ATOM 800 C C . GLY A 1 102 ? 12.637 1.433 -8.838 1.00 92.56 102 GLY A C 1
ATOM 801 O O . GLY A 1 102 ? 11.440 1.189 -9.013 1.00 92.56 102 GLY A O 1
ATOM 802 N N . HIS A 1 103 ? 13.600 0.585 -9.172 1.00 95.25 103 HIS A N 1
ATOM 803 C CA . HIS A 1 103 ? 13.423 -0.726 -9.769 1.00 95.25 103 HIS A CA 1
ATOM 804 C C . HIS A 1 103 ? 12.798 -1.720 -8.768 1.00 95.25 103 HIS A C 1
ATOM 806 O O . HIS A 1 103 ? 13.078 -1.661 -7.573 1.00 95.25 103 HIS A O 1
ATOM 812 N N . LEU A 1 104 ? 11.975 -2.661 -9.253 1.00 95.38 104 LEU A N 1
ATOM 813 C CA . LEU A 1 104 ? 11.328 -3.695 -8.420 1.00 95.38 104 LEU A CA 1
ATOM 814 C C . LEU A 1 104 ? 12.292 -4.773 -7.901 1.00 95.38 104 LEU A C 1
ATOM 816 O O . LEU A 1 104 ? 11.994 -5.455 -6.930 1.00 95.38 104 LEU A O 1
ATOM 820 N N . ASP A 1 105 ? 13.410 -4.980 -8.589 1.00 95.69 105 ASP A N 1
ATOM 821 C CA . ASP A 1 105 ? 14.569 -5.726 -8.076 1.00 95.69 105 ASP A CA 1
ATOM 822 C C . ASP A 1 105 ? 15.514 -4.762 -7.342 1.00 95.69 105 ASP A C 1
ATOM 824 O O . ASP A 1 105 ? 16.173 -3.966 -8.024 1.00 95.69 105 ASP A O 1
ATOM 828 N N . PRO A 1 106 ? 15.604 -4.827 -5.998 1.00 96.12 106 PRO A N 1
ATOM 829 C CA . PRO A 1 106 ? 16.426 -3.911 -5.210 1.00 96.12 106 PRO A CA 1
ATOM 830 C C . PRO A 1 106 ? 17.914 -3.989 -5.557 1.00 96.12 106 PRO A C 1
ATOM 832 O O . PRO A 1 106 ? 18.633 -3.012 -5.381 1.00 96.12 106 PRO A O 1
ATOM 835 N N . ARG A 1 107 ? 18.391 -5.109 -6.118 1.00 96.81 107 ARG A N 1
ATOM 836 C CA . ARG A 1 107 ? 19.798 -5.263 -6.538 1.00 96.81 107 ARG A CA 1
ATOM 837 C C . ARG A 1 107 ? 20.173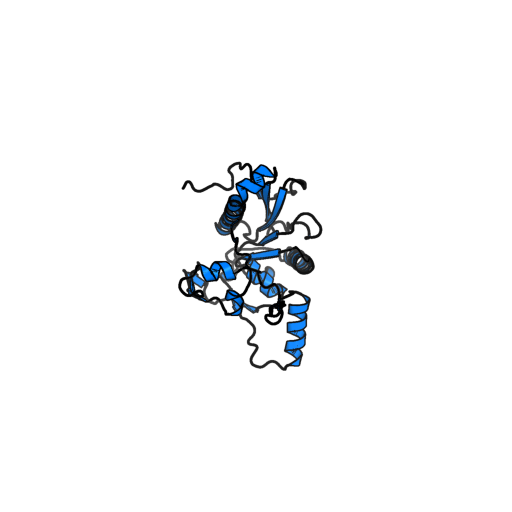 -4.339 -7.695 1.00 96.81 107 ARG A C 1
ATOM 839 O O . ARG A 1 107 ? 21.352 -4.081 -7.904 1.00 96.81 107 ARG A O 1
ATOM 846 N N . LYS A 1 108 ? 19.180 -3.852 -8.445 1.00 96.56 108 LYS A N 1
ATOM 847 C CA . LYS A 1 108 ? 19.369 -2.905 -9.552 1.00 96.56 108 LYS A CA 1
ATOM 848 C C . LYS A 1 108 ? 19.245 -1.444 -9.118 1.00 96.56 108 LYS A C 1
ATOM 850 O O . LYS A 1 108 ? 19.507 -0.557 -9.921 1.00 96.56 108 LYS A O 1
ATOM 855 N N . ASN A 1 109 ? 18.856 -1.173 -7.874 1.00 96.31 109 ASN A N 1
ATOM 856 C CA . ASN A 1 109 ? 18.767 0.187 -7.350 1.00 96.31 109 ASN A CA 1
ATOM 857 C C . ASN A 1 109 ? 20.153 0.675 -6.910 1.00 96.31 109 ASN A C 1
ATOM 859 O O . ASN A 1 109 ? 20.540 0.588 -5.746 1.00 96.31 109 ASN A O 1
ATOM 863 N N . ASP A 1 110 ? 20.913 1.170 -7.885 1.00 95.56 110 ASP A N 1
ATOM 864 C CA . ASP A 1 110 ? 22.301 1.634 -7.753 1.00 95.56 110 ASP A CA 1
ATOM 865 C C . ASP A 1 110 ? 22.436 3.119 -7.346 1.00 95.56 110 ASP A C 1
ATOM 867 O O . ASP A 1 110 ? 23.531 3.595 -7.020 1.00 95.56 110 ASP A O 1
ATOM 871 N N . GLY A 1 111 ? 21.324 3.854 -7.327 1.00 94.94 111 GLY A N 1
ATOM 872 C CA . GLY A 1 111 ? 21.239 5.286 -7.042 1.00 94.94 111 GLY A CA 1
ATOM 873 C C . GLY A 1 111 ? 21.590 6.212 -8.207 1.00 94.94 111 GLY A C 1
ATOM 874 O O . GLY A 1 111 ? 21.499 7.423 -8.031 1.00 94.94 111 GLY A O 1
ATOM 875 N N . ILE A 1 112 ? 21.978 5.683 -9.369 1.00 95.31 112 ILE A N 1
ATOM 876 C CA . ILE A 1 112 ? 22.482 6.474 -10.507 1.00 95.31 112 ILE A CA 1
ATOM 877 C C . ILE A 1 112 ? 21.756 6.174 -11.817 1.00 95.31 112 ILE A C 1
ATOM 879 O O . ILE A 1 112 ? 21.532 7.084 -12.613 1.00 95.31 112 ILE A O 1
ATOM 883 N N . SER A 1 113 ? 21.350 4.926 -12.038 1.00 93.94 113 SER A N 1
ATOM 884 C CA . SER A 1 113 ? 20.560 4.542 -13.196 1.00 93.94 113 SER A CA 1
ATOM 885 C C . SER A 1 113 ? 19.227 5.281 -13.171 1.00 93.94 113 SER A C 1
ATOM 887 O O . SER A 1 113 ? 18.596 5.434 -12.122 1.00 93.94 113 SER A O 1
ATOM 889 N N . TRP A 1 114 ? 18.753 5.717 -14.337 1.00 92.31 114 TRP A N 1
ATOM 890 C CA . TRP A 1 114 ? 17.524 6.510 -14.431 1.00 92.31 114 TRP A CA 1
ATOM 891 C C . TRP A 1 114 ? 16.312 5.775 -13.816 1.00 92.31 114 TRP A C 1
ATOM 893 O O . TRP A 1 114 ? 15.505 6.380 -13.107 1.00 92.31 114 TRP A O 1
ATOM 903 N N . PHE A 1 115 ? 16.231 4.450 -13.996 1.00 91.00 115 PHE A N 1
ATOM 904 C CA . PHE A 1 115 ? 15.181 3.599 -13.428 1.00 91.00 115 PHE A CA 1
ATOM 905 C C . PHE A 1 115 ? 15.327 3.378 -11.915 1.00 91.00 115 PHE A C 1
ATOM 907 O O . PHE A 1 115 ? 14.366 2.968 -11.270 1.00 91.00 115 PHE A O 1
ATOM 914 N N . ALA A 1 116 ? 16.500 3.646 -11.330 1.00 92.44 116 ALA A N 1
ATOM 915 C CA . ALA A 1 116 ? 16.704 3.587 -9.884 1.00 92.44 116 ALA A CA 1
ATOM 916 C C . ALA A 1 116 ? 16.106 4.819 -9.184 1.00 92.44 116 ALA A C 1
ATOM 918 O O . ALA A 1 116 ? 15.870 4.784 -7.980 1.00 92.44 116 ALA A O 1
ATOM 919 N N . GLN A 1 117 ? 15.817 5.901 -9.922 1.00 90.69 117 GLN A N 1
ATOM 920 C CA . GLN A 1 117 ? 15.193 7.128 -9.405 1.00 90.69 117 GLN A CA 1
ATOM 921 C C . GLN A 1 117 ? 15.919 7.714 -8.175 1.00 90.69 117 GLN A C 1
ATOM 923 O O . GLN A 1 117 ? 15.293 8.224 -7.243 1.00 90.69 117 GLN A O 1
ATOM 928 N N . GLY A 1 118 ? 17.251 7.605 -8.153 1.00 91.50 118 GLY A N 1
ATOM 929 C CA . GLY A 1 118 ? 18.092 8.041 -7.035 1.00 91.50 118 GLY A CA 1
ATOM 930 C C . GLY A 1 118 ? 18.084 7.103 -5.822 1.00 91.50 118 GLY A C 1
ATOM 931 O O . GLY A 1 118 ? 18.769 7.374 -4.837 1.00 91.50 118 GLY A O 1
ATOM 932 N N . VAL A 1 119 ? 17.344 5.991 -5.863 1.00 93.69 119 VAL A N 1
ATOM 933 C CA . VAL A 1 119 ? 17.379 4.985 -4.802 1.00 93.69 119 VAL A CA 1
ATOM 934 C C . VAL A 1 119 ? 18.648 4.163 -4.913 1.00 93.69 119 VAL A C 1
ATOM 936 O O . VAL A 1 119 ? 18.858 3.456 -5.895 1.00 93.69 119 VAL A O 1
ATOM 939 N N . ARG A 1 120 ? 19.441 4.201 -3.844 1.00 94.94 120 ARG A N 1
ATOM 940 C CA . ARG A 1 120 ? 20.436 3.184 -3.521 1.00 94.94 120 ARG A CA 1
ATOM 941 C C . ARG A 1 120 ? 19.966 2.414 -2.295 1.00 94.94 120 ARG A C 1
ATOM 943 O O . ARG A 1 120 ? 19.630 3.027 -1.279 1.00 94.94 120 ARG A O 1
ATOM 950 N N . GLU A 1 121 ? 19.937 1.092 -2.385 1.00 94.75 121 GLU A N 1
ATOM 951 C CA . GLU A 1 121 ? 19.490 0.236 -1.284 1.00 94.75 121 GLU A CA 1
ATOM 952 C C . GLU A 1 121 ? 20.142 -1.151 -1.308 1.00 94.75 121 GLU A C 1
ATOM 954 O O . GLU A 1 121 ? 20.832 -1.520 -2.255 1.00 94.75 121 GLU A O 1
ATOM 959 N N . SER A 1 122 ? 19.916 -1.919 -0.241 1.00 93.38 122 SER A N 1
ATOM 960 C CA . SER A 1 122 ? 20.264 -3.339 -0.190 1.00 93.38 122 SER A CA 1
ATOM 961 C C . SER A 1 122 ? 19.035 -4.201 -0.481 1.00 93.38 122 SER A C 1
ATOM 963 O O . SER A 1 122 ? 17.904 -3.777 -0.260 1.00 93.38 122 SER A O 1
ATOM 965 N N . ALA A 1 123 ? 19.252 -5.447 -0.905 1.00 95.94 123 ALA A N 1
ATOM 966 C CA . ALA A 1 123 ? 18.174 -6.419 -1.099 1.00 95.94 123 ALA A CA 1
ATOM 967 C C . ALA A 1 123 ? 17.727 -7.128 0.197 1.00 95.94 123 ALA A C 1
ATOM 969 O O . ALA A 1 123 ? 16.922 -8.055 0.134 1.00 95.94 123 ALA A O 1
ATOM 970 N N . GLY A 1 124 ? 18.250 -6.737 1.368 1.00 97.19 124 GLY A N 1
ATOM 971 C CA . GLY A 1 124 ? 18.038 -7.461 2.629 1.00 97.19 124 GLY A CA 1
ATOM 972 C C . GLY A 1 124 ? 16.580 -7.513 3.099 1.00 97.19 124 GLY A C 1
ATOM 973 O O . GLY A 1 124 ? 16.188 -8.473 3.755 1.00 97.19 124 GLY A O 1
ATOM 974 N N . TRP A 1 125 ? 15.762 -6.527 2.724 1.00 96.81 125 TRP A N 1
ATOM 975 C CA . TRP A 1 125 ? 14.341 -6.457 3.086 1.00 96.81 125 TRP A CA 1
ATOM 976 C C . TRP A 1 125 ? 13.440 -7.376 2.243 1.00 96.81 125 TRP A C 1
ATOM 978 O O . TRP A 1 125 ? 12.324 -7.690 2.653 1.00 96.81 125 TRP A O 1
ATOM 988 N N . GLU A 1 126 ? 13.903 -7.823 1.071 1.00 97.75 126 GLU A N 1
ATOM 989 C CA . GLU A 1 126 ? 13.077 -8.524 0.078 1.00 97.75 126 GLU A CA 1
ATOM 990 C C . GLU A 1 126 ? 12.597 -9.896 0.565 1.00 97.75 126 GLU A C 1
ATOM 992 O O . GLU A 1 126 ? 11.407 -10.195 0.500 1.00 97.75 126 GLU A O 1
ATOM 997 N N . GLY A 1 127 ? 13.515 -10.721 1.077 1.00 97.75 127 GLY A N 1
ATOM 998 C CA . GLY A 1 127 ? 13.188 -12.050 1.602 1.00 97.75 127 GLY A CA 1
ATOM 999 C C . GLY A 1 127 ? 12.168 -11.993 2.747 1.00 97.75 127 GLY A C 1
ATOM 1000 O O . GLY A 1 127 ? 11.111 -12.616 2.640 1.00 97.75 127 GLY A O 1
ATOM 1001 N N . PRO A 1 128 ? 12.425 -11.206 3.810 1.00 98.19 128 PRO A N 1
ATOM 1002 C CA . PRO A 1 128 ? 11.469 -11.000 4.897 1.00 98.19 128 PRO A CA 1
ATOM 1003 C C . PRO A 1 128 ? 10.099 -10.486 4.429 1.00 98.19 128 PRO A C 1
ATOM 1005 O O . PRO A 1 128 ? 9.071 -10.986 4.885 1.00 98.19 128 PRO A O 1
ATOM 1008 N N . LEU A 1 129 ? 10.059 -9.541 3.482 1.00 98.31 129 LEU A N 1
ATOM 1009 C CA . LEU A 1 129 ? 8.799 -9.042 2.925 1.00 98.31 129 LEU A CA 1
ATOM 1010 C C . LEU A 1 129 ? 8.020 -10.149 2.202 1.00 98.31 129 LEU A C 1
ATOM 1012 O O . LEU A 1 129 ? 6.806 -10.261 2.362 1.00 98.31 129 LEU A O 1
ATOM 1016 N N . PHE A 1 130 ? 8.702 -10.984 1.419 1.00 97.81 130 PHE A N 1
ATOM 1017 C CA . PHE A 1 130 ? 8.060 -12.091 0.708 1.00 97.81 130 PHE A CA 1
ATOM 1018 C C . PHE A 1 130 ? 7.550 -13.174 1.664 1.00 97.81 130 PHE A C 1
ATOM 1020 O O . PHE A 1 130 ? 6.466 -13.706 1.438 1.00 97.81 130 PHE A O 1
ATOM 1027 N N . HIS A 1 131 ?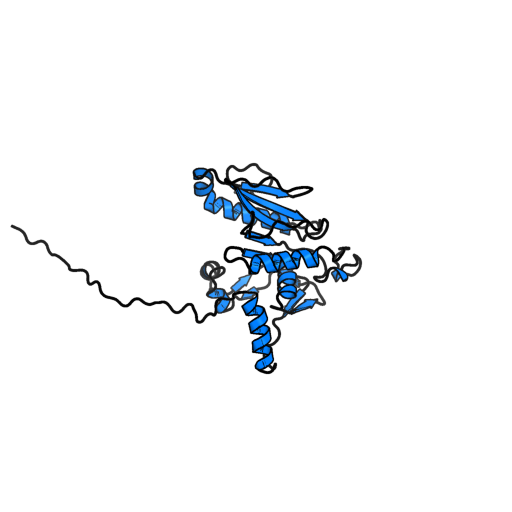 8.243 -13.426 2.776 1.00 97.50 131 HIS A N 1
ATOM 1028 C CA . HIS A 1 131 ? 7.722 -14.286 3.843 1.00 97.50 131 HIS A CA 1
ATOM 1029 C C . HIS A 1 131 ? 6.476 -13.704 4.524 1.00 97.50 131 HIS A C 1
ATOM 1031 O O . HIS A 1 131 ? 5.550 -14.447 4.865 1.00 97.50 131 HIS A O 1
ATOM 1037 N N . LEU A 1 132 ? 6.404 -12.380 4.688 1.00 97.75 132 LEU A N 1
ATOM 1038 C CA . LEU A 1 132 ? 5.180 -11.729 5.152 1.00 97.75 132 LEU A CA 1
ATOM 1039 C C . LEU A 1 132 ? 4.039 -11.915 4.137 1.00 97.75 132 LEU A C 1
ATOM 1041 O O . LEU A 1 132 ? 2.920 -12.218 4.545 1.00 97.75 132 LEU A O 1
ATOM 1045 N N . PHE A 1 133 ? 4.305 -11.800 2.831 1.00 97.81 133 PHE A N 1
ATOM 1046 C CA . PHE A 1 133 ? 3.298 -12.076 1.797 1.00 97.81 133 PHE A CA 1
ATOM 1047 C C . PHE A 1 133 ? 2.801 -13.524 1.842 1.00 97.81 133 PHE A C 1
ATOM 1049 O O . PHE A 1 133 ? 1.589 -13.736 1.811 1.00 97.81 133 PHE A O 1
ATOM 1056 N N . ASP A 1 134 ? 3.705 -14.500 1.988 1.00 96.56 134 ASP A N 1
ATOM 1057 C CA . ASP A 1 134 ? 3.339 -15.911 2.175 1.00 96.56 134 ASP A CA 1
ATOM 1058 C C . ASP A 1 134 ? 2.416 -16.082 3.397 1.00 96.56 134 ASP A C 1
ATOM 1060 O O . ASP A 1 134 ? 1.381 -16.744 3.311 1.00 96.56 134 ASP A O 1
ATOM 1064 N N . SER A 1 135 ? 2.746 -15.425 4.513 1.00 96.38 135 SER A N 1
ATOM 1065 C CA . SER A 1 135 ? 1.966 -15.487 5.758 1.00 96.38 135 SER A CA 1
ATOM 1066 C C . SER A 1 135 ? 0.574 -14.862 5.609 1.00 96.38 135 SER A C 1
ATOM 1068 O O . SER A 1 135 ? -0.416 -15.438 6.054 1.00 96.38 135 SER A O 1
ATOM 1070 N N . ILE A 1 136 ? 0.476 -13.698 4.955 1.00 96.44 136 ILE A N 1
ATOM 1071 C CA . ILE A 1 136 ? -0.801 -13.021 4.676 1.00 96.44 136 ILE A CA 1
ATOM 1072 C C . ILE A 1 136 ? -1.696 -13.905 3.819 1.00 96.44 136 ILE A C 1
ATOM 1074 O O . ILE A 1 136 ? -2.866 -14.096 4.133 1.00 96.44 136 ILE A O 1
ATOM 1078 N N . VAL A 1 137 ? -1.144 -14.473 2.754 1.00 94.19 137 VAL A N 1
ATOM 1079 C CA . VAL A 1 137 ? -1.905 -15.300 1.822 1.00 94.19 137 VAL A CA 1
ATOM 1080 C C . VAL A 1 137 ? -2.328 -16.637 2.440 1.00 94.19 137 VAL A C 1
ATOM 1082 O O . VAL A 1 137 ? -3.407 -17.144 2.129 1.00 94.19 137 VAL A O 1
ATOM 1085 N N . GLY A 1 138 ? -1.528 -17.182 3.359 1.00 93.50 138 GLY A N 1
ATOM 1086 C CA . GLY A 1 138 ? -1.884 -18.365 4.141 1.00 93.50 138 GLY A CA 1
ATOM 1087 C C . GLY A 1 138 ? -2.995 -18.135 5.173 1.00 93.50 138 GLY A C 1
ATOM 1088 O O . GLY A 1 138 ? -3.614 -19.106 5.614 1.00 93.50 138 GLY A O 1
ATOM 1089 N N . HIS A 1 139 ? -3.286 -16.884 5.544 1.00 96.00 139 HIS A N 1
ATOM 1090 C CA . HIS A 1 139 ? -4.204 -16.572 6.635 1.00 96.00 139 HIS A CA 1
ATOM 1091 C C . HIS A 1 139 ? -5.618 -16.200 6.134 1.00 96.00 139 HIS A C 1
ATOM 1093 O O . HIS A 1 139 ? -5.786 -15.232 5.391 1.00 96.00 139 HIS A O 1
ATOM 1099 N N . PRO A 1 140 ? -6.686 -16.887 6.587 1.00 92.00 140 PRO A N 1
ATOM 1100 C CA . PRO A 1 140 ? -8.024 -16.800 5.982 1.00 92.00 140 PRO A CA 1
ATOM 1101 C C . PRO A 1 140 ? -8.735 -15.453 6.166 1.00 92.00 140 PRO A C 1
ATOM 1103 O O . PRO A 1 140 ? -9.724 -15.185 5.489 1.00 92.00 140 PRO A O 1
ATOM 1106 N N . LYS A 1 141 ? -8.273 -14.628 7.110 1.00 92.75 141 LYS A N 1
ATOM 1107 C CA . LYS A 1 141 ? -8.864 -13.315 7.421 1.00 92.75 141 LYS A CA 1
ATOM 1108 C C . LYS A 1 141 ? -7.943 -12.146 7.085 1.00 92.75 141 LYS A C 1
ATOM 1110 O O . LYS A 1 141 ? -8.321 -11.003 7.315 1.00 92.75 141 LYS A O 1
ATOM 1115 N N . ALA A 1 142 ? -6.730 -12.424 6.611 1.00 95.81 142 ALA A N 1
ATOM 1116 C CA . ALA A 1 142 ? -5.781 -11.368 6.309 1.00 95.81 142 ALA A CA 1
ATOM 1117 C C . ALA A 1 142 ? -6.008 -10.824 4.898 1.00 95.81 142 ALA A C 1
ATOM 1119 O O . ALA A 1 142 ? -6.413 -11.544 3.987 1.00 95.81 142 ALA A O 1
ATOM 1120 N N . SER A 1 143 ? -5.718 -9.543 4.714 1.00 94.75 143 SER A N 1
ATOM 1121 C CA . SER A 1 143 ? -5.770 -8.888 3.410 1.00 94.75 143 SER A CA 1
ATOM 1122 C C . SER A 1 143 ? -4.586 -7.952 3.229 1.00 94.75 143 SER A C 1
ATOM 1124 O O . SER A 1 143 ? -4.138 -7.308 4.178 1.00 94.75 143 SER A O 1
ATOM 1126 N N . LEU A 1 144 ? -4.093 -7.875 1.995 1.00 96.38 144 LEU A N 1
ATOM 1127 C CA . LEU A 1 144 ? -3.045 -6.952 1.584 1.00 96.38 144 LEU A CA 1
ATOM 1128 C C . LEU A 1 144 ? -3.507 -6.162 0.363 1.00 96.38 144 LEU A C 1
ATOM 1130 O O . LEU A 1 144 ? -3.869 -6.742 -0.660 1.00 96.38 144 LEU A O 1
ATOM 1134 N N . VAL A 1 145 ? -3.432 -4.837 0.461 1.00 95.88 145 VAL A N 1
ATOM 1135 C CA . VAL A 1 145 ? -3.601 -3.923 -0.671 1.00 95.88 145 VAL A CA 1
ATOM 1136 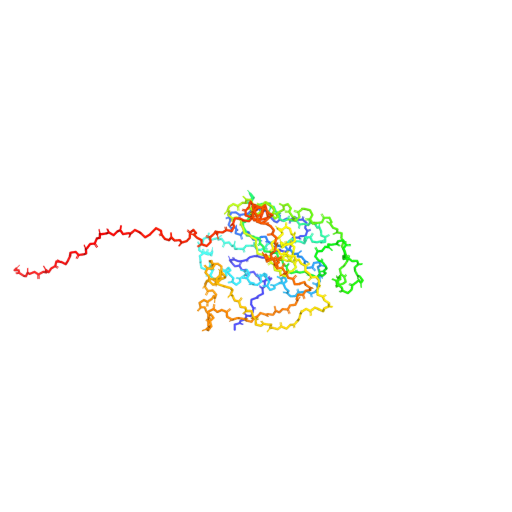C C . VAL A 1 145 ? -2.232 -3.369 -1.050 1.00 95.88 145 VAL A C 1
ATOM 1138 O O . VAL A 1 145 ? -1.645 -2.600 -0.294 1.00 95.88 145 VAL A O 1
ATOM 1141 N N . GLY A 1 146 ? -1.710 -3.762 -2.213 1.00 95.00 146 GLY A N 1
ATOM 1142 C CA . GLY A 1 146 ? -0.455 -3.237 -2.754 1.00 95.00 146 GLY A CA 1
ATOM 1143 C C . GLY A 1 146 ? -0.693 -2.132 -3.776 1.00 95.00 146 GLY A C 1
ATOM 1144 O O . GLY A 1 146 ? -1.516 -2.284 -4.676 1.00 95.00 146 GLY A O 1
ATOM 1145 N N . ILE A 1 147 ? 0.048 -1.030 -3.661 1.00 93.00 147 ILE A N 1
ATOM 1146 C CA . ILE A 1 147 ? -0.094 0.146 -4.526 1.00 93.00 147 ILE A CA 1
ATOM 1147 C C . ILE A 1 147 ? 1.201 0.372 -5.310 1.00 93.00 147 ILE A C 1
ATOM 1149 O O . ILE A 1 147 ? 2.287 0.387 -4.737 1.00 93.00 147 ILE A O 1
ATOM 1153 N N . CYS A 1 148 ? 1.090 0.583 -6.625 1.00 91.44 148 CYS A N 1
ATOM 1154 C CA . CYS A 1 148 ? 2.206 0.896 -7.528 1.00 91.44 148 CYS A CA 1
ATOM 1155 C C . CYS A 1 148 ? 3.407 -0.064 -7.359 1.00 91.44 148 CYS A C 1
ATOM 1157 O O . CYS A 1 148 ? 3.338 -1.208 -7.803 1.00 91.44 148 CYS A O 1
ATOM 1159 N N . HIS A 1 149 ? 4.485 0.364 -6.692 1.00 93.50 149 HIS A N 1
ATOM 1160 C CA . HIS A 1 149 ? 5.675 -0.454 -6.447 1.00 93.50 149 HIS A CA 1
ATOM 1161 C C . HIS A 1 149 ? 5.349 -1.750 -5.693 1.00 93.50 149 HIS A C 1
ATOM 1163 O O . HIS A 1 149 ? 5.743 -2.827 -6.136 1.00 93.50 149 HIS A O 1
ATOM 1169 N N . SER A 1 150 ? 4.568 -1.684 -4.609 1.00 95.88 150 SER A N 1
ATOM 1170 C CA . SER A 1 150 ? 4.160 -2.888 -3.877 1.00 95.88 150 SER A CA 1
ATOM 1171 C C . SER A 1 150 ? 3.318 -3.835 -4.718 1.00 95.88 150 SER A C 1
ATOM 1173 O O . SER A 1 150 ? 3.493 -5.044 -4.611 1.00 95.88 150 SER A O 1
ATOM 1175 N N . PHE A 1 151 ? 2.449 -3.317 -5.592 1.00 95.31 151 PHE A N 1
ATOM 1176 C CA . PHE A 1 151 ? 1.707 -4.167 -6.526 1.00 95.31 151 PHE A CA 1
ATOM 1177 C C . PHE A 1 151 ? 2.651 -4.892 -7.496 1.00 95.31 151 PHE A C 1
ATOM 1179 O O . PHE A 1 151 ? 2.503 -6.092 -7.722 1.00 95.31 151 PHE A O 1
ATOM 1186 N N . GLY A 1 152 ? 3.672 -4.198 -8.008 1.00 95.38 152 GLY A N 1
ATOM 1187 C CA . GLY A 1 152 ? 4.719 -4.809 -8.829 1.00 95.38 152 GLY A CA 1
ATOM 1188 C C . GLY A 1 152 ? 5.510 -5.891 -8.085 1.00 95.38 152 GLY A C 1
ATOM 1189 O O . GLY A 1 152 ? 5.766 -6.960 -8.642 1.00 95.38 152 GLY A O 1
ATOM 1190 N N . LEU A 1 153 ? 5.840 -5.666 -6.809 1.00 96.25 153 LEU A N 1
ATOM 1191 C CA . LEU A 1 153 ? 6.484 -6.674 -5.961 1.00 96.25 153 LEU A CA 1
ATOM 1192 C C . LEU A 1 153 ? 5.581 -7.886 -5.724 1.00 96.25 153 LEU A C 1
ATOM 1194 O O . LEU A 1 153 ? 6.056 -9.014 -5.815 1.00 96.25 153 LEU A O 1
ATOM 1198 N N . MET A 1 154 ? 4.284 -7.676 -5.481 1.00 96.00 154 MET A N 1
ATOM 1199 C CA . MET A 1 154 ? 3.309 -8.763 -5.357 1.00 96.00 154 MET A CA 1
ATOM 1200 C C . MET A 1 154 ? 3.207 -9.573 -6.652 1.00 96.00 154 MET A C 1
ATOM 1202 O O . MET A 1 154 ? 3.183 -10.801 -6.594 1.00 96.00 154 MET A O 1
ATOM 1206 N N . CYS A 1 155 ? 3.196 -8.924 -7.821 1.00 94.75 155 CYS A N 1
ATOM 1207 C CA . CYS 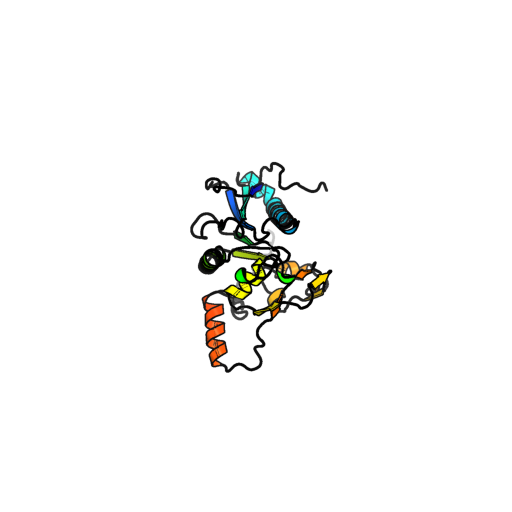A 1 155 ? 3.202 -9.610 -9.117 1.00 94.75 155 CYS A CA 1
ATOM 1208 C C . CYS A 1 155 ? 4.467 -10.455 -9.292 1.00 94.75 155 CYS A C 1
ATOM 1210 O O . CYS A 1 155 ? 4.376 -11.634 -9.626 1.00 94.75 155 CYS A O 1
ATOM 1212 N N . ARG A 1 156 ? 5.638 -9.891 -8.975 1.00 92.62 156 ARG A N 1
ATOM 1213 C CA . ARG A 1 156 ? 6.923 -10.599 -9.031 1.00 92.62 156 ARG A CA 1
ATOM 1214 C C . ARG A 1 156 ? 6.995 -11.779 -8.054 1.00 92.62 156 ARG A C 1
ATOM 1216 O O . ARG A 1 156 ? 7.506 -12.830 -8.422 1.00 92.62 156 ARG A O 1
ATOM 1223 N N . TRP A 1 157 ? 6.488 -11.617 -6.833 1.00 94.94 157 TRP A N 1
ATOM 1224 C CA . TRP A 1 157 ? 6.458 -12.666 -5.806 1.00 94.94 157 TRP A CA 1
ATOM 1225 C C . TRP A 1 157 ? 5.485 -13.805 -6.156 1.00 94.94 157 TRP A C 1
ATOM 1227 O O . TRP A 1 157 ? 5.822 -14.984 -6.026 1.00 94.94 157 TRP A O 1
ATOM 1237 N N . SER A 1 158 ? 4.279 -13.459 -6.613 1.00 93.44 158 SER A N 1
ATOM 1238 C CA . SER A 1 158 ? 3.221 -14.431 -6.921 1.00 93.44 158 SER A CA 1
ATOM 1239 C C . SER A 1 158 ? 3.384 -15.098 -8.286 1.00 93.44 158 SER A C 1
ATOM 1241 O O . SER A 1 158 ? 2.887 -16.205 -8.481 1.00 93.44 158 SER A O 1
ATOM 1243 N N . GLY A 1 159 ? 4.053 -14.430 -9.228 1.00 90.75 159 GLY A N 1
ATOM 1244 C CA . GLY A 1 159 ? 4.059 -14.802 -10.641 1.00 90.75 159 GLY A CA 1
ATOM 1245 C C . GLY A 1 159 ? 2.769 -14.434 -11.383 1.00 90.75 159 GLY A C 1
ATOM 1246 O O . GLY A 1 159 ? 2.584 -14.880 -12.508 1.00 90.75 159 GLY A O 1
ATOM 1247 N N . ALA A 1 160 ? 1.869 -13.643 -10.783 1.00 89.50 160 ALA A N 1
ATOM 1248 C CA . ALA A 1 160 ? 0.587 -13.282 -11.400 1.00 89.50 160 ALA A CA 1
ATOM 1249 C C . ALA A 1 160 ? 0.737 -12.416 -12.666 1.00 89.50 160 ALA A C 1
ATOM 1251 O O . ALA A 1 160 ? -0.136 -12.429 -13.530 1.00 89.50 160 ALA A O 1
ATOM 1252 N N . ALA A 1 161 ? 1.832 -11.661 -12.769 1.00 91.94 161 ALA A N 1
ATOM 1253 C CA . ALA A 1 161 ? 2.198 -10.905 -13.958 1.00 91.94 161 ALA A CA 1
ATOM 1254 C C . ALA A 1 161 ? 3.715 -10.706 -14.008 1.00 91.94 161 ALA A C 1
ATOM 1256 O O . ALA A 1 161 ? 4.380 -10.621 -12.970 1.00 91.94 161 ALA A O 1
ATOM 1257 N N . THR A 1 162 ? 4.254 -10.583 -15.216 1.00 91.25 162 THR A N 1
ATOM 1258 C CA . THR A 1 162 ? 5.658 -10.254 -15.438 1.00 91.25 162 THR A CA 1
ATOM 1259 C C . THR A 1 162 ? 5.831 -8.734 -15.420 1.00 91.25 162 THR A C 1
ATOM 1261 O O . THR A 1 162 ? 5.250 -8.049 -16.265 1.00 91.25 162 THR A O 1
ATOM 1264 N N . PRO A 1 163 ? 6.629 -8.177 -14.492 1.00 91.56 163 PRO A N 1
ATOM 1265 C CA . PRO A 1 163 ? 6.967 -6.764 -14.526 1.00 91.56 163 PRO A CA 1
ATOM 1266 C C . PRO A 1 163 ? 7.934 -6.486 -15.681 1.00 91.56 163 PRO A C 1
ATOM 1268 O O . PRO A 1 163 ? 9.061 -6.982 -15.691 1.00 91.56 163 PRO A O 1
ATOM 1271 N N . VAL A 1 164 ? 7.512 -5.659 -16.632 1.00 92.31 164 VAL A N 1
ATOM 1272 C CA . VAL A 1 164 ? 8.329 -5.207 -17.761 1.00 92.31 164 VAL A CA 1
ATOM 1273 C C . VAL A 1 164 ? 8.676 -3.741 -17.552 1.00 92.31 164 VAL A C 1
ATOM 1275 O O . VAL A 1 164 ? 7.789 -2.899 -17.416 1.00 92.31 164 VAL A O 1
ATOM 1278 N N . LEU A 1 165 ? 9.974 -3.443 -17.476 1.00 92.56 165 LEU A N 1
ATOM 1279 C CA . LEU A 1 165 ? 10.462 -2.070 -17.367 1.00 92.56 165 LEU A CA 1
ATOM 1280 C C . LEU A 1 165 ? 10.110 -1.319 -18.652 1.00 92.56 165 LEU A C 1
ATOM 1282 O O . LEU A 1 165 ? 10.403 -1.797 -19.746 1.00 92.56 165 LEU A O 1
ATOM 1286 N N . ARG A 1 166 ? 9.483 -0.153 -18.513 1.00 91.25 166 ARG A N 1
ATOM 1287 C CA . ARG A 1 166 ? 9.176 0.713 -19.652 1.00 91.25 166 ARG A CA 1
ATOM 1288 C C . ARG A 1 166 ? 10.432 1.454 -20.099 1.00 91.25 166 ARG A C 1
ATOM 1290 O O . ARG A 1 166 ? 11.269 1.777 -19.265 1.00 91.25 166 ARG A O 1
ATOM 1297 N N . GLU A 1 167 ? 10.529 1.782 -21.382 1.00 87.56 167 GLU A N 1
ATOM 1298 C CA . GLU A 1 167 ? 11.562 2.706 -21.881 1.00 87.56 167 GLU A CA 1
ATOM 1299 C C . GLU A 1 167 ? 11.327 4.129 -21.358 1.00 87.56 167 GLU A C 1
ATOM 1301 O O . GLU A 1 167 ? 12.267 4.840 -21.017 1.00 87.56 167 GLU A O 1
ATOM 1306 N N . GLU A 1 168 ? 10.052 4.499 -21.204 1.00 85.44 168 GLU A N 1
ATOM 1307 C CA . GLU A 1 168 ? 9.624 5.780 -20.656 1.00 85.44 168 GLU A CA 1
ATOM 1308 C C . GLU A 1 168 ? 8.599 5.594 -19.538 1.00 85.44 168 GLU A C 1
ATOM 1310 O O . GLU A 1 168 ? 7.662 4.788 -19.623 1.00 85.44 168 GLU A O 1
ATOM 1315 N N . LYS A 1 169 ? 8.745 6.389 -18.476 1.00 84.44 169 LYS A N 1
ATOM 1316 C CA . LYS A 1 169 ? 7.816 6.377 -17.347 1.00 84.44 169 LYS A CA 1
ATOM 1317 C C . LYS A 1 169 ? 6.417 6.780 -17.817 1.00 84.44 169 LYS A C 1
ATOM 1319 O O . LYS A 1 169 ? 6.246 7.830 -18.430 1.00 84.44 169 LYS A O 1
ATOM 1324 N N . SER A 1 170 ? 5.409 5.974 -17.491 1.00 85.69 170 SER A N 1
ATOM 1325 C CA . SER A 1 170 ? 4.024 6.373 -17.740 1.00 85.69 170 SER A CA 1
ATOM 1326 C C . SER A 1 170 ? 3.682 7.564 -16.851 1.00 85.69 170 SER A C 1
ATOM 1328 O O . SER A 1 170 ? 3.987 7.545 -15.657 1.00 85.69 170 SER A O 1
ATOM 1330 N N . SER A 1 171 ? 3.054 8.590 -17.416 1.00 86.25 171 SER A N 1
ATOM 1331 C CA . SER A 1 171 ? 2.547 9.732 -16.661 1.00 86.25 171 SER A CA 1
ATOM 1332 C C . SER A 1 171 ? 1.263 10.256 -17.296 1.00 86.25 171 SER A C 1
ATOM 1334 O O . SER A 1 171 ? 1.136 10.298 -18.518 1.00 86.25 171 SER A O 1
ATOM 1336 N N . GLY A 1 172 ? 0.289 10.631 -16.468 1.00 88.88 172 GLY A N 1
ATOM 1337 C CA . GLY A 1 172 ? -0.966 11.219 -16.930 1.00 88.88 172 GLY A CA 1
ATOM 1338 C C . GLY A 1 172 ? -2.183 10.598 -16.264 1.00 88.88 172 GLY A C 1
ATOM 1339 O O . GLY A 1 172 ? -2.107 10.099 -15.146 1.00 88.88 172 GLY A O 1
ATOM 1340 N N . ILE A 1 173 ? -3.328 10.665 -16.944 1.00 90.81 173 ILE A N 1
ATOM 1341 C CA . ILE A 1 173 ? -4.599 10.147 -16.426 1.00 90.81 173 ILE A CA 1
ATOM 1342 C C . ILE A 1 173 ? -5.261 9.257 -17.490 1.00 90.81 173 ILE A C 1
ATOM 1344 O O . ILE A 1 173 ? -6.219 9.702 -18.145 1.00 90.81 173 ILE A O 1
ATOM 1348 N N . PRO A 1 174 ? -4.733 8.042 -17.731 1.00 89.81 174 PRO A N 1
ATOM 1349 C CA . PRO A 1 174 ? -5.275 7.135 -18.734 1.00 89.81 174 PRO A CA 1
ATOM 1350 C C . PRO A 1 174 ? -6.684 6.653 -18.377 1.00 89.81 174 PRO A C 1
ATOM 1352 O O . PRO A 1 174 ? -7.058 6.527 -17.205 1.00 89.81 174 PRO A O 1
ATOM 1355 N N . THR A 1 175 ? -7.462 6.342 -19.412 1.00 92.75 175 THR A N 1
ATOM 1356 C CA . THR A 1 175 ? -8.718 5.606 -19.257 1.00 92.75 175 THR A CA 1
ATOM 1357 C C . THR A 1 175 ? -8.404 4.143 -18.981 1.00 92.75 175 THR A C 1
ATOM 1359 O O . THR A 1 175 ? -7.662 3.500 -19.718 1.00 92.75 175 THR A O 1
ATOM 1362 N N . ASN A 1 176 ? -8.975 3.632 -17.901 1.00 91.69 176 ASN A N 1
ATOM 1363 C CA . ASN A 1 176 ? -8.917 2.244 -17.488 1.00 91.69 176 ASN A CA 1
ATOM 1364 C C . ASN A 1 176 ? -10.290 1.612 -17.699 1.00 91.69 176 ASN A C 1
ATOM 1366 O O . ASN A 1 176 ? -11.315 2.297 -17.661 1.00 91.69 176 ASN A O 1
ATOM 1370 N N . VAL A 1 177 ? -10.293 0.300 -17.916 1.00 94.31 177 VAL A N 1
ATOM 1371 C CA . VAL A 1 177 ? -11.503 -0.481 -18.166 1.00 94.31 177 VAL A CA 1
ATOM 1372 C C . VAL A 1 177 ? -11.542 -1.620 -17.166 1.00 94.31 177 VAL A C 1
ATOM 1374 O O . VAL A 1 177 ? -10.623 -2.440 -17.118 1.00 94.31 177 VAL A O 1
ATOM 1377 N N . LEU A 1 178 ? -12.605 -1.691 -16.367 1.00 93.12 178 LEU A N 1
ATOM 1378 C CA . LEU A 1 178 ? -12.870 -2.885 -15.574 1.00 93.12 178 LEU A CA 1
ATOM 1379 C C . LEU A 1 178 ? -13.187 -4.050 -16.517 1.00 93.12 178 LEU A C 1
ATOM 1381 O O . LEU A 1 178 ? -14.083 -3.962 -17.358 1.00 93.12 178 LEU A O 1
ATOM 1385 N N . SER A 1 179 ? -12.465 -5.157 -16.350 1.00 91.19 179 SER A N 1
ATOM 1386 C CA . SER A 1 179 ? -12.819 -6.420 -16.995 1.00 91.19 179 SER A CA 1
ATOM 1387 C C . SER A 1 179 ? -14.143 -6.955 -16.448 1.00 91.19 179 SER A C 1
ATOM 1389 O O . SER A 1 179 ? -14.586 -6.562 -15.367 1.00 91.19 179 SER A O 1
ATOM 1391 N N . ASP A 1 180 ? -14.745 -7.918 -17.143 1.00 91.44 180 ASP A N 1
ATOM 1392 C CA . ASP A 1 180 ? -15.970 -8.588 -16.690 1.00 91.44 180 ASP A CA 1
ATOM 1393 C C . ASP A 1 180 ? -15.807 -9.160 -15.273 1.00 91.44 180 ASP A C 1
ATOM 1395 O O . ASP A 1 180 ? -16.634 -8.910 -14.395 1.00 91.44 180 ASP A O 1
ATOM 1399 N N . ALA A 1 181 ? -14.684 -9.839 -15.017 1.00 90.44 181 ALA A N 1
ATOM 1400 C CA . ALA A 1 181 ? -14.338 -10.336 -13.688 1.00 90.44 181 ALA A CA 1
ATOM 1401 C C . ALA A 1 181 ? -14.213 -9.196 -12.663 1.00 90.44 181 ALA A C 1
ATOM 1403 O O . ALA A 1 181 ? -14.691 -9.327 -11.539 1.00 90.44 181 ALA A O 1
ATOM 1404 N N . GLY A 1 182 ? -13.627 -8.060 -13.058 1.00 90.81 182 GLY A N 1
ATOM 1405 C CA . GLY A 1 182 ? -13.546 -6.858 -12.230 1.00 90.81 182 GLY A CA 1
ATOM 1406 C C . GLY A 1 182 ? -14.926 -6.330 -11.837 1.00 90.81 182 GLY A C 1
ATOM 1407 O O . GLY A 1 182 ? -15.179 -6.125 -10.656 1.00 90.81 182 GLY A O 1
ATOM 1408 N N . THR A 1 183 ? -15.854 -6.191 -12.787 1.00 93.62 183 THR A N 1
ATOM 1409 C CA . THR A 1 183 ? -17.214 -5.686 -12.501 1.00 93.62 183 THR A CA 1
ATOM 1410 C C . THR A 1 183 ? -17.998 -6.561 -11.514 1.00 93.62 183 THR A C 1
ATOM 1412 O O . THR A 1 183 ? -18.834 -6.060 -10.764 1.00 93.62 183 THR A O 1
ATOM 1415 N N . GLN A 1 184 ? -17.702 -7.863 -11.466 1.00 92.31 184 GLN A N 1
ATOM 1416 C CA . GLN A 1 184 ? -18.355 -8.826 -10.572 1.00 92.31 184 GLN A CA 1
ATOM 1417 C C . GLN A 1 184 ? -17.614 -9.015 -9.240 1.00 92.31 184 GLN A C 1
ATOM 1419 O O . GLN A 1 184 ? -18.164 -9.596 -8.303 1.00 92.31 184 GLN A O 1
ATOM 1424 N N . HIS A 1 185 ? -16.375 -8.535 -9.130 1.00 91.19 185 HIS A N 1
ATOM 1425 C CA . HIS A 1 185 ? -15.546 -8.756 -7.953 1.00 91.19 185 HIS A CA 1
ATOM 1426 C C . HIS A 1 185 ? -16.077 -7.964 -6.743 1.00 91.19 185 HIS A C 1
ATOM 1428 O O . HIS A 1 185 ? -16.358 -6.771 -6.883 1.00 91.19 185 HIS A O 1
ATOM 1434 N N . PRO A 1 186 ? -16.153 -8.540 -5.526 1.00 89.25 186 PRO A N 1
ATOM 1435 C CA . PRO A 1 186 ? -16.698 -7.849 -4.352 1.00 89.25 186 PRO A CA 1
ATOM 1436 C C . PRO A 1 186 ? -16.051 -6.488 -4.063 1.00 89.25 186 PRO A C 1
ATOM 1438 O O . PRO A 1 186 ? -16.744 -5.554 -3.674 1.00 89.25 186 PRO A O 1
ATOM 1441 N N . TRP A 1 187 ? -14.748 -6.345 -4.324 1.00 86.00 187 TRP A N 1
ATOM 1442 C CA . TRP A 1 187 ? -14.025 -5.085 -4.096 1.00 86.00 187 TRP A CA 1
ATOM 1443 C C . TRP A 1 187 ? -14.364 -3.982 -5.105 1.00 86.00 187 TRP A C 1
ATOM 1445 O O . TRP A 1 187 ? -14.317 -2.807 -4.761 1.00 86.00 187 TRP A O 1
ATOM 1455 N N . PHE A 1 188 ? -14.709 -4.345 -6.342 1.00 92.00 188 PHE A N 1
ATOM 1456 C CA . PHE A 1 188 ? -14.919 -3.383 -7.427 1.00 92.00 188 PHE A CA 1
ATOM 1457 C C . PHE A 1 188 ? -16.386 -3.264 -7.840 1.00 92.00 188 PHE A C 1
ATOM 1459 O O . PHE A 1 188 ? -16.749 -2.295 -8.492 1.00 92.00 188 PHE A O 1
ATOM 1466 N N . SER A 1 189 ? -17.254 -4.192 -7.434 1.00 92.81 189 SER A N 1
ATOM 1467 C CA . SER A 1 189 ? -18.658 -4.223 -7.857 1.00 92.81 189 SER A CA 1
ATOM 1468 C C . SER A 1 189 ? -19.438 -2.978 -7.431 1.00 92.81 189 SER A C 1
ATOM 1470 O O . SER A 1 189 ? -20.245 -2.463 -8.201 1.00 92.81 189 SER A O 1
ATOM 1472 N N . ARG A 1 190 ? -19.186 -2.452 -6.224 1.00 91.69 190 ARG A N 1
ATOM 1473 C CA . ARG A 1 190 ? -19.769 -1.174 -5.793 1.00 91.69 190 ARG A CA 1
ATOM 1474 C C . ARG A 1 190 ? -19.232 -0.014 -6.626 1.00 91.69 190 ARG A C 1
ATOM 1476 O O . ARG A 1 190 ? -20.029 0.759 -7.129 1.00 91.69 190 ARG A O 1
ATOM 1483 N N . PHE A 1 191 ? -17.915 0.071 -6.810 1.00 93.25 191 PHE A N 1
ATOM 1484 C CA . PHE A 1 191 ? -17.292 1.120 -7.623 1.00 93.25 191 PHE A CA 1
ATOM 1485 C C . PHE A 1 191 ? -17.815 1.113 -9.066 1.00 93.25 191 PHE A C 1
ATOM 1487 O O . PHE A 1 191 ? -18.206 2.151 -9.577 1.00 93.25 191 PHE A O 1
ATOM 1494 N N . SER A 1 192 ? -17.918 -0.066 -9.682 1.00 95.44 192 SER A N 1
ATOM 1495 C CA . SER A 1 192 ? -18.501 -0.273 -11.009 1.00 95.44 192 SER A CA 1
ATOM 1496 C C . SER A 1 192 ? -19.922 0.292 -11.106 1.00 95.44 192 SER A C 1
ATOM 1498 O O . SER A 1 192 ? -20.243 0.969 -12.073 1.00 95.44 192 SER A O 1
ATOM 1500 N N . LYS A 1 193 ? -20.775 0.124 -10.090 1.00 95.38 193 LYS A N 1
ATOM 1501 C CA . LYS A 1 193 ? -22.138 0.694 -10.103 1.00 95.38 193 LYS A CA 1
ATOM 1502 C C . LYS A 1 193 ? -22.175 2.225 -10.106 1.00 95.38 193 LYS A C 1
ATOM 1504 O O . LYS A 1 193 ? -23.152 2.777 -10.593 1.00 95.38 193 LYS A O 1
ATOM 1509 N N . GLU A 1 194 ? -21.131 2.881 -9.607 1.00 94.81 194 GLU A N 1
ATOM 1510 C CA . GLU A 1 194 ? -21.013 4.346 -9.591 1.00 94.81 194 GLU A CA 1
ATOM 1511 C C . GLU A 1 194 ? -20.458 4.918 -10.913 1.00 94.81 194 GLU A C 1
ATOM 1513 O O . GLU A 1 194 ? -20.470 6.131 -11.117 1.00 94.81 194 GLU A O 1
ATOM 1518 N N . LEU A 1 195 ? -19.952 4.074 -11.824 1.00 95.44 195 LEU A N 1
ATOM 1519 C CA . LEU A 1 195 ? -19.446 4.509 -13.130 1.00 95.44 195 LEU A CA 1
ATOM 1520 C C . LEU A 1 195 ? -20.584 4.629 -14.148 1.00 95.44 195 LEU A C 1
ATOM 1522 O O . LEU A 1 195 ? -21.458 3.766 -14.207 1.00 95.44 195 LEU A O 1
ATOM 1526 N N . ALA A 1 196 ? -20.518 5.651 -15.009 1.00 94.50 196 ALA A N 1
ATOM 1527 C CA . ALA A 1 196 ? -21.562 5.975 -15.989 1.00 94.50 196 ALA A CA 1
ATOM 1528 C C . ALA A 1 196 ? -21.926 4.812 -16.933 1.00 94.50 196 ALA A C 1
ATOM 1530 O O . ALA A 1 196 ? -23.081 4.670 -17.320 1.00 94.50 196 ALA A O 1
ATOM 1531 N N . ASP A 1 197 ? -20.950 3.977 -17.288 1.00 95.44 197 ASP A N 1
ATOM 1532 C CA . ASP A 1 197 ? -21.120 2.789 -18.135 1.00 95.44 197 ASP A CA 1
ATOM 1533 C C . ASP A 1 197 ? -20.684 1.493 -17.436 1.00 95.44 197 ASP A C 1
ATOM 1535 O O . ASP A 1 197 ? -20.424 0.465 -18.066 1.00 95.44 197 ASP A O 1
ATOM 1539 N N . HIS A 1 198 ? -20.559 1.561 -16.114 1.00 94.81 198 HIS A N 1
ATOM 1540 C CA . HIS A 1 198 ? -20.101 0.490 -15.245 1.00 94.81 198 HIS A CA 1
ATOM 1541 C C . HIS A 1 198 ? -18.658 0.001 -15.429 1.00 94.81 198 HIS A C 1
ATOM 1543 O O . HIS A 1 198 ? -18.233 -0.906 -14.703 1.00 94.81 198 HIS A O 1
ATOM 1549 N N . ARG A 1 199 ? -17.875 0.574 -16.351 1.00 95.62 199 ARG A N 1
ATOM 1550 C CA . ARG A 1 199 ? -16.574 0.012 -16.745 1.00 95.62 199 ARG A CA 1
ATOM 1551 C C . ARG A 1 199 ? -15.443 1.012 -16.805 1.00 95.62 199 ARG A C 1
ATOM 1553 O O . ARG A 1 199 ? -14.339 0.670 -16.380 1.00 95.62 199 ARG A O 1
ATOM 1560 N N . HIS A 1 200 ? -15.683 2.184 -17.375 1.00 96.25 200 HIS A N 1
ATOM 1561 C CA . HIS A 1 200 ? -14.626 3.121 -17.711 1.00 96.25 200 HIS A CA 1
ATOM 1562 C C . HIS A 1 200 ? -14.411 4.116 -16.583 1.00 96.25 200 HIS A C 1
ATOM 1564 O O . HIS A 1 200 ? -15.334 4.746 -16.071 1.00 96.25 200 HIS A O 1
ATOM 1570 N N . TYR A 1 201 ? -13.151 4.266 -16.200 1.00 95.00 201 TYR A N 1
ATOM 1571 C CA . TYR A 1 201 ? -12.736 5.194 -15.162 1.00 95.00 201 TYR A CA 1
ATOM 1572 C C . TYR A 1 201 ? -11.344 5.725 -15.474 1.00 95.00 201 TYR A C 1
ATOM 1574 O O . TYR A 1 201 ? -10.609 5.178 -16.293 1.00 95.00 201 TYR A O 1
ATOM 1582 N N . ARG A 1 202 ? -10.975 6.830 -14.836 1.00 92.62 202 ARG A N 1
ATOM 1583 C CA . ARG A 1 202 ? -9.689 7.489 -15.048 1.00 92.62 202 ARG A CA 1
ATOM 1584 C C . ARG A 1 202 ? -8.934 7.524 -13.732 1.00 92.62 202 ARG A C 1
ATOM 1586 O O . ARG A 1 202 ? -9.493 7.927 -12.718 1.00 92.62 202 ARG A O 1
ATOM 1593 N N . VAL A 1 203 ? -7.675 7.101 -13.753 1.00 87.38 203 VAL A N 1
ATOM 1594 C CA . VAL A 1 203 ? -6.784 7.173 -12.587 1.00 87.38 203 VAL A CA 1
ATOM 1595 C C . VAL A 1 203 ? -5.503 7.869 -12.979 1.00 87.38 203 VAL A C 1
ATOM 1597 O O . VAL A 1 203 ? -5.075 7.782 -14.125 1.00 87.38 203 VAL A O 1
ATOM 1600 N N . ILE A 1 204 ? -4.903 8.565 -12.022 1.00 85.50 204 ILE A N 1
ATOM 1601 C CA . ILE A 1 204 ? -3.560 9.105 -12.192 1.00 85.50 204 ILE A CA 1
ATOM 1602 C C . ILE A 1 204 ? -2.598 7.923 -12.315 1.00 85.50 204 ILE A C 1
ATOM 1604 O O . ILE A 1 204 ? -2.597 7.028 -11.469 1.00 85.50 204 ILE A O 1
ATOM 1608 N N . ASP A 1 205 ? -1.779 7.939 -13.358 1.00 84.50 205 ASP A N 1
ATOM 1609 C CA . ASP A 1 205 ? -0.722 6.968 -13.590 1.00 84.50 205 ASP A CA 1
ATOM 1610 C C . ASP A 1 205 ? 0.643 7.644 -13.462 1.00 84.50 205 ASP A C 1
ATOM 1612 O O . ASP A 1 205 ? 0.853 8.780 -13.893 1.00 84.50 205 ASP A O 1
ATOM 1616 N N . ASN A 1 206 ? 1.559 6.935 -12.813 1.00 84.56 206 ASN A N 1
ATOM 1617 C CA . ASN A 1 206 ? 2.943 7.340 -12.628 1.00 84.56 206 ASN A CA 1
ATOM 1618 C C . ASN A 1 206 ? 3.852 6.104 -12.493 1.00 84.56 206 ASN A C 1
ATOM 1620 O O . ASN A 1 206 ? 4.676 6.025 -11.574 1.00 84.56 206 ASN A O 1
ATOM 1624 N N . ARG A 1 207 ? 3.637 5.085 -13.337 1.00 87.50 207 ARG A N 1
ATOM 1625 C CA . ARG A 1 207 ? 4.307 3.780 -13.232 1.00 87.50 207 ARG A CA 1
ATOM 1626 C C . ARG A 1 207 ? 5.578 3.674 -14.075 1.00 87.50 207 ARG A C 1
ATOM 1628 O O . ARG A 1 207 ? 5.668 4.188 -15.188 1.00 87.50 207 ARG A O 1
ATOM 1635 N N . LEU A 1 208 ? 6.545 2.934 -13.540 1.00 89.62 208 LEU A N 1
ATOM 1636 C CA . LEU A 1 208 ? 7.803 2.594 -14.211 1.00 89.62 208 LEU A CA 1
ATOM 1637 C C . LEU A 1 208 ? 7.752 1.226 -14.915 1.00 89.62 208 LEU A C 1
ATOM 1639 O O . LEU A 1 208 ? 8.493 0.984 -15.862 1.00 89.62 208 LEU A O 1
ATOM 1643 N N . PHE A 1 209 ? 6.856 0.346 -14.469 1.00 92.75 209 PHE A N 1
ATOM 1644 C CA . PHE A 1 209 ? 6.709 -1.005 -14.997 1.00 92.75 209 PHE A CA 1
ATOM 1645 C C . PHE A 1 209 ? 5.297 -1.229 -15.519 1.00 92.75 209 PHE A C 1
ATOM 1647 O O . PHE A 1 209 ? 4.321 -0.837 -14.873 1.00 92.75 209 PHE A O 1
ATOM 1654 N N . ASP A 1 210 ? 5.203 -1.930 -16.641 1.00 91.69 210 ASP A N 1
ATOM 1655 C CA . ASP A 1 210 ? 3.969 -2.559 -17.084 1.00 91.69 210 ASP A CA 1
ATOM 1656 C C . ASP A 1 210 ? 3.881 -3.956 -16.466 1.00 91.69 210 ASP A C 1
ATOM 1658 O O . ASP A 1 210 ? 4.867 -4.689 -16.412 1.00 91.69 210 ASP A O 1
ATOM 1662 N N . MET A 1 211 ? 2.702 -4.321 -15.968 1.00 92.25 211 MET A N 1
ATOM 1663 C CA . MET A 1 211 ? 2.436 -5.683 -15.511 1.00 92.25 211 MET A CA 1
ATOM 1664 C C . MET A 1 211 ? 1.823 -6.442 -16.677 1.00 92.25 211 MET A C 1
ATOM 1666 O O . MET A 1 211 ? 0.643 -6.267 -16.983 1.00 92.25 211 MET A O 1
ATOM 1670 N N . ILE A 1 212 ? 2.639 -7.241 -17.356 1.00 90.50 212 ILE A N 1
ATOM 1671 C CA . ILE A 1 212 ? 2.196 -8.028 -18.500 1.00 90.50 212 ILE A CA 1
ATOM 1672 C C . ILE A 1 212 ? 1.724 -9.376 -17.976 1.00 90.50 212 ILE A C 1
ATOM 1674 O O . ILE A 1 212 ? 2.496 -10.137 -17.392 1.00 90.50 212 ILE A O 1
ATOM 1678 N N . LEU A 1 213 ? 0.437 -9.660 -18.162 1.00 83.75 213 LEU A N 1
ATOM 1679 C CA . LEU A 1 213 ? -0.060 -11.021 -18.016 1.00 83.75 213 LEU A CA 1
ATOM 1680 C C . LEU A 1 213 ? 0.663 -11.858 -19.068 1.00 83.75 213 LEU A C 1
ATOM 1682 O O . LEU A 1 213 ? 0.656 -11.482 -20.240 1.00 83.75 213 LEU A O 1
ATOM 1686 N N . GLU A 1 214 ? 1.318 -12.948 -18.670 1.00 66.81 214 GLU A N 1
ATOM 1687 C CA . GLU A 1 214 ? 1.928 -13.838 -19.654 1.00 66.81 214 GLU A CA 1
ATOM 1688 C C . GLU A 1 214 ? 0.853 -14.251 -20.664 1.00 66.81 214 GLU A C 1
ATOM 1690 O O . GLU A 1 214 ? -0.211 -14.737 -20.271 1.00 66.81 214 GLU A O 1
ATOM 1695 N N . ASP A 1 215 ? 1.106 -14.019 -21.956 1.00 48.12 215 ASP A N 1
ATOM 1696 C CA . ASP A 1 215 ? 0.163 -14.397 -22.998 1.00 48.12 215 ASP A CA 1
ATOM 1697 C C . ASP A 1 215 ? -0.081 -15.904 -22.899 1.00 48.12 215 ASP A C 1
ATOM 1699 O O . ASP A 1 215 ? 0.806 -16.745 -23.080 1.00 48.12 215 ASP A O 1
ATOM 1703 N N . THR A 1 216 ? -1.306 -16.258 -22.532 1.00 44.91 216 THR A N 1
ATOM 1704 C CA . THR A 1 216 ? -1.690 -17.652 -22.367 1.00 44.91 216 THR A CA 1
ATOM 1705 C C . THR A 1 216 ? -2.029 -18.312 -23.716 1.00 44.91 216 THR A C 1
ATOM 1707 O O . THR A 1 216 ? -2.422 -19.486 -23.758 1.00 44.91 216 THR A O 1
ATOM 1710 N N . GLY A 1 217 ? -1.838 -17.598 -24.831 1.00 37.06 217 GLY A N 1
ATOM 1711 C CA . GLY A 1 217 ? -1.875 -18.109 -26.197 1.00 37.06 217 GLY A CA 1
ATOM 1712 C C . GLY A 1 217 ? -0.578 -18.816 -26.604 1.00 37.06 217 GLY A C 1
ATOM 1713 O O . GLY A 1 217 ? 0.251 -18.248 -27.300 1.00 37.06 217 GLY A O 1
ATOM 1714 N N . GLY A 1 218 ? -0.405 -20.083 -26.203 1.00 39.41 218 GLY A N 1
ATOM 1715 C CA . GLY A 1 218 ? 0.590 -20.971 -26.834 1.00 39.41 218 GLY A CA 1
ATOM 1716 C C . GLY A 1 218 ? 1.327 -21.962 -25.929 1.00 39.41 218 GLY A C 1
ATOM 1717 O O . GLY A 1 218 ? 1.926 -22.913 -26.431 1.00 39.41 218 GLY A O 1
ATOM 1718 N N . ARG A 1 219 ? 1.280 -21.823 -24.597 1.00 41.59 219 ARG A N 1
ATOM 1719 C CA . ARG A 1 219 ? 1.940 -22.791 -23.697 1.00 41.59 219 ARG A CA 1
ATOM 1720 C C . ARG A 1 219 ? 1.112 -24.074 -23.542 1.00 41.59 219 ARG A C 1
ATOM 1722 O O . ARG A 1 219 ? -0.083 -24.025 -23.242 1.00 41.59 219 ARG A O 1
ATOM 1729 N N . LYS A 1 220 ? 1.766 -25.232 -23.734 1.00 43.19 220 LYS A N 1
ATOM 1730 C CA . LYS A 1 220 ? 1.193 -26.584 -23.584 1.00 43.19 220 LYS A CA 1
ATOM 1731 C C . LYS A 1 220 ? 0.372 -26.691 -22.289 1.00 43.19 220 LYS A C 1
ATOM 1733 O O . LYS A 1 220 ? 0.815 -26.280 -21.218 1.00 43.19 220 LYS A O 1
ATOM 1738 N N . ARG A 1 221 ? -0.808 -27.307 -22.408 1.00 44.12 221 ARG A N 1
ATOM 1739 C CA . ARG A 1 221 ? -1.878 -27.496 -21.401 1.00 44.12 221 ARG A CA 1
ATOM 1740 C C . ARG A 1 221 ? -1.412 -27.987 -20.013 1.00 44.12 221 ARG A C 1
ATOM 1742 O O . ARG A 1 221 ? -2.126 -27.820 -19.030 1.00 44.12 221 ARG A O 1
ATOM 1749 N N . GLU A 1 222 ? -0.225 -28.577 -19.932 1.00 40.91 222 GLU A N 1
ATOM 1750 C CA . GLU A 1 222 ? 0.374 -29.151 -18.725 1.00 40.91 222 GLU A CA 1
ATOM 1751 C C . GLU A 1 222 ? 1.163 -28.130 -17.884 1.00 40.91 222 GLU A C 1
ATOM 1753 O O . GLU A 1 222 ? 1.119 -28.183 -16.656 1.00 40.91 222 GLU A O 1
ATOM 1758 N N . GLN A 1 223 ? 1.779 -27.131 -18.526 1.00 41.38 223 GLN A N 1
ATOM 1759 C CA . GLN A 1 223 ? 2.445 -26.015 -17.844 1.00 41.38 223 GLN A CA 1
ATOM 1760 C C . GLN A 1 223 ? 1.406 -25.060 -17.233 1.00 41.38 223 GLN A C 1
ATOM 1762 O O . GLN A 1 223 ? 1.527 -24.686 -16.071 1.00 41.38 223 GLN A O 1
ATOM 1767 N N . ARG A 1 224 ? 0.297 -24.807 -17.954 1.00 42.69 224 ARG A N 1
ATOM 1768 C CA . ARG A 1 224 ? -0.892 -24.102 -17.429 1.00 42.69 224 ARG A CA 1
ATOM 1769 C C . ARG A 1 224 ? -1.408 -24.726 -16.135 1.00 42.69 224 ARG A C 1
ATOM 1771 O O . ARG A 1 224 ? -1.662 -24.009 -15.184 1.00 42.69 224 ARG A O 1
ATOM 1778 N N . ARG A 1 225 ? -1.518 -26.058 -16.065 1.00 45.44 225 ARG A N 1
ATOM 1779 C CA . ARG A 1 225 ? -1.966 -26.752 -14.846 1.00 45.44 225 ARG A CA 1
ATOM 1780 C C . ARG A 1 225 ? -1.009 -26.573 -13.669 1.00 45.44 225 ARG A C 1
ATOM 1782 O O . ARG A 1 225 ? -1.484 -26.541 -12.544 1.00 45.44 225 ARG A O 1
ATOM 1789 N N . ARG A 1 226 ? 0.303 -26.464 -13.903 1.00 44.50 226 ARG A N 1
ATOM 1790 C CA . ARG A 1 226 ? 1.303 -26.268 -12.840 1.00 44.50 226 ARG A CA 1
ATOM 1791 C C . ARG A 1 226 ? 1.376 -24.819 -12.367 1.00 44.50 226 ARG A C 1
ATOM 1793 O O . ARG A 1 226 ? 1.453 -24.603 -11.163 1.00 44.50 226 ARG A O 1
ATOM 1800 N N . ASP A 1 227 ? 1.289 -23.855 -13.277 1.00 45.22 227 ASP A N 1
ATOM 1801 C CA . ASP A 1 227 ? 1.347 -22.428 -12.944 1.00 45.22 227 ASP A CA 1
ATOM 1802 C C . ASP A 1 227 ? 0.009 -21.930 -12.373 1.00 45.22 227 ASP A C 1
ATOM 1804 O O . ASP A 1 227 ? 0.012 -21.265 -11.340 1.00 45.22 227 ASP A O 1
ATOM 1808 N N . ASP A 1 228 ? -1.136 -22.382 -12.909 1.00 44.38 228 ASP A N 1
ATOM 1809 C CA . ASP A 1 228 ? -2.442 -22.194 -12.262 1.00 44.38 228 ASP A CA 1
ATOM 1810 C C . ASP A 1 228 ? -2.493 -22.925 -10.923 1.00 44.38 228 ASP A C 1
ATOM 1812 O O . ASP A 1 228 ? -3.039 -22.380 -9.978 1.00 44.38 228 ASP A O 1
ATOM 1816 N N . ALA A 1 229 ? -1.917 -24.125 -10.778 1.00 44.25 229 ALA A N 1
ATOM 1817 C CA . ALA A 1 229 ? -1.842 -24.768 -9.466 1.00 44.25 229 ALA A CA 1
ATOM 1818 C C . ALA A 1 229 ? -0.941 -23.990 -8.505 1.00 44.25 229 ALA A C 1
ATOM 1820 O O . ALA A 1 229 ? -1.257 -23.936 -7.330 1.00 44.25 229 ALA A O 1
ATOM 1821 N N . ARG A 1 230 ? 0.142 -23.351 -8.960 1.00 49.50 230 ARG A N 1
ATOM 1822 C CA . ARG A 1 230 ? 1.050 -22.573 -8.103 1.00 49.50 230 ARG A CA 1
ATOM 1823 C C . ARG A 1 230 ? 0.451 -21.225 -7.700 1.00 49.50 230 ARG A C 1
ATOM 1825 O O . ARG A 1 230 ? 0.584 -20.838 -6.542 1.00 49.50 230 ARG A O 1
ATOM 1832 N N . VAL A 1 231 ? -0.245 -20.551 -8.615 1.00 47.62 231 VAL A N 1
ATOM 1833 C CA . VAL A 1 231 ? -0.981 -19.309 -8.347 1.00 47.62 231 VAL A CA 1
ATOM 1834 C C . VAL A 1 231 ? -2.255 -19.595 -7.553 1.00 47.62 231 VAL A C 1
ATOM 1836 O O . VAL A 1 231 ? -2.471 -18.905 -6.574 1.00 47.62 231 VAL A O 1
ATOM 1839 N N . ARG A 1 232 ? -3.044 -20.635 -7.866 1.00 48.69 232 ARG A N 1
ATOM 1840 C CA . ARG A 1 232 ? -4.248 -21.036 -7.099 1.00 48.69 232 ARG A CA 1
ATOM 1841 C C . ARG A 1 232 ? -3.923 -21.673 -5.746 1.00 48.69 232 ARG A C 1
ATOM 1843 O O . ARG A 1 232 ? -4.699 -21.515 -4.810 1.00 48.69 232 ARG A O 1
ATOM 1850 N N . ALA A 1 233 ? -2.804 -22.398 -5.623 1.00 50.75 233 ALA A N 1
ATOM 1851 C CA . ALA A 1 233 ? -2.347 -22.917 -4.329 1.00 50.75 233 ALA A CA 1
ATOM 1852 C C . ALA A 1 233 ? -1.831 -21.799 -3.423 1.00 50.75 233 ALA A C 1
ATOM 1854 O O . ALA A 1 233 ? -1.904 -21.940 -2.207 1.00 50.75 233 ALA A O 1
ATOM 1855 N N . ARG A 1 234 ? -1.313 -20.706 -3.999 1.00 53.97 234 ARG A N 1
ATOM 1856 C CA . ARG A 1 234 ? -0.904 -19.520 -3.243 1.00 53.97 234 ARG A CA 1
ATOM 1857 C C . ARG A 1 234 ? -2.103 -18.602 -3.035 1.00 53.97 234 ARG A C 1
ATOM 1859 O O . ARG A 1 234 ? -2.654 -18.544 -1.952 1.00 53.97 234 ARG A O 1
ATOM 1866 N N . LEU A 1 235 ? -2.572 -17.936 -4.074 1.00 51.19 235 LEU A N 1
ATOM 1867 C CA . LEU A 1 235 ? -3.718 -17.040 -4.053 1.00 51.19 235 LEU A CA 1
ATOM 1868 C C . LEU A 1 235 ? -5.002 -17.850 -4.268 1.00 51.19 235 LEU A C 1
ATOM 1870 O O . LEU A 1 235 ? -5.276 -18.303 -5.378 1.00 51.19 235 LEU A O 1
ATOM 1874 N N . ARG A 1 236 ? -5.822 -18.016 -3.222 1.00 49.50 236 ARG A N 1
ATOM 1875 C CA . ARG A 1 236 ? -7.186 -18.561 -3.355 1.00 49.50 236 ARG A CA 1
ATOM 1876 C C . ARG A 1 236 ? -8.054 -17.592 -4.162 1.00 49.50 236 ARG A C 1
ATOM 1878 O O . ARG A 1 236 ? -8.828 -16.822 -3.602 1.00 49.50 236 ARG A O 1
ATOM 1885 N N . TRP A 1 237 ? -7.911 -17.601 -5.481 1.00 41.81 237 TRP A N 1
ATOM 1886 C CA . TRP A 1 237 ? -8.798 -16.864 -6.368 1.00 41.81 237 TRP A CA 1
ATOM 1887 C C . TRP A 1 237 ? -10.151 -17.587 -6.394 1.00 41.81 237 TRP A C 1
ATOM 1889 O O . TRP A 1 237 ? -10.176 -18.780 -6.711 1.00 41.81 237 TRP A O 1
ATOM 1899 N N . PRO A 1 238 ? -11.277 -16.934 -6.056 1.00 39.25 238 PRO A N 1
ATOM 1900 C CA . PRO A 1 238 ? -12.580 -17.558 -6.217 1.00 39.25 238 PRO A CA 1
ATOM 1901 C C . PRO A 1 238 ? -12.797 -17.834 -7.707 1.00 39.25 238 PRO A C 1
ATOM 1903 O O . PRO A 1 238 ? -12.802 -16.908 -8.520 1.00 39.25 238 PRO A O 1
ATOM 1906 N N . ASP A 1 239 ? -12.967 -19.100 -8.087 1.00 38.22 239 ASP A N 1
ATOM 1907 C CA . ASP A 1 239 ? -13.426 -19.424 -9.434 1.00 38.22 239 ASP A CA 1
ATOM 1908 C C . ASP A 1 239 ? -14.775 -18.724 -9.665 1.00 38.22 239 ASP A C 1
ATOM 1910 O O . ASP A 1 239 ? -15.710 -18.877 -8.876 1.00 38.22 239 ASP A O 1
ATOM 1914 N N . ALA A 1 240 ? -14.906 -17.998 -10.781 1.00 39.09 240 ALA A N 1
ATOM 1915 C CA . ALA A 1 240 ? -16.157 -17.350 -11.198 1.00 39.09 240 ALA A CA 1
ATOM 1916 C C . ALA A 1 240 ? -17.341 -18.342 -11.315 1.00 39.09 240 ALA A C 1
ATOM 1918 O O . ALA A 1 240 ? -18.502 -17.942 -11.357 1.00 39.09 240 ALA A O 1
ATOM 1919 N N . ALA A 1 241 ? -17.059 -19.648 -11.328 1.00 35.25 241 ALA A N 1
ATOM 1920 C CA . ALA A 1 241 ? -18.048 -20.719 -11.337 1.00 35.25 241 ALA A CA 1
ATOM 1921 C C . ALA A 1 241 ? -18.690 -21.011 -9.961 1.00 35.25 241 ALA A C 1
ATOM 1923 O O . ALA A 1 241 ? -19.774 -21.588 -9.927 1.00 35.25 241 ALA A O 1
ATOM 1924 N N . GLY A 1 242 ? -18.078 -20.598 -8.843 1.00 30.70 242 GLY A N 1
ATOM 1925 C CA . GLY A 1 242 ? -18.567 -20.877 -7.481 1.00 30.70 242 GLY A CA 1
ATOM 1926 C C . GLY A 1 242 ? -19.673 -19.942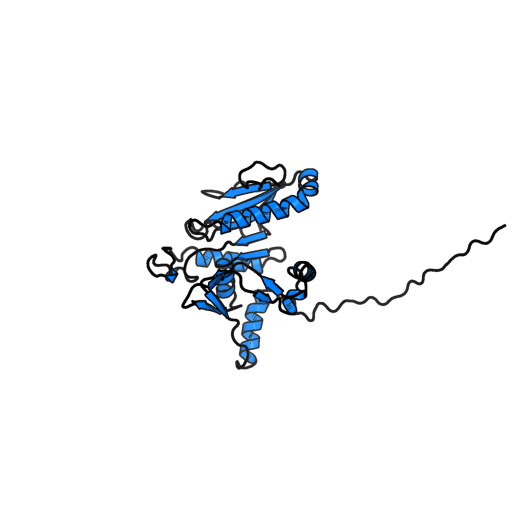 -6.975 1.00 30.70 242 GLY A C 1
ATOM 1927 O O . GLY A 1 242 ? -20.198 -20.147 -5.888 1.00 30.70 242 GLY A O 1
ATOM 1928 N N . LEU A 1 243 ? -20.046 -18.921 -7.756 1.00 38.69 243 LEU A N 1
ATOM 1929 C CA . LEU A 1 243 ? -21.074 -17.928 -7.408 1.00 38.69 243 LEU A CA 1
ATOM 1930 C C . LEU A 1 243 ? -22.463 -18.242 -7.998 1.00 38.69 243 LEU A C 1
ATOM 1932 O O . LEU A 1 243 ? -23.363 -17.396 -7.964 1.00 38.69 243 LEU A O 1
ATOM 1936 N N . ARG A 1 244 ? -22.689 -19.464 -8.507 1.00 31.62 244 ARG A N 1
ATOM 1937 C CA . ARG A 1 244 ? -24.054 -19.933 -8.784 1.00 31.62 244 ARG A CA 1
ATOM 1938 C C . ARG A 1 244 ? -24.740 -20.273 -7.464 1.00 31.62 244 ARG A C 1
ATOM 1940 O O . ARG A 1 244 ? -24.523 -21.330 -6.889 1.00 31.62 244 ARG A O 1
ATOM 1947 N N . ARG A 1 245 ? -25.550 -19.310 -7.024 1.00 34.44 245 ARG A N 1
ATOM 1948 C CA . ARG A 1 245 ? -26.593 -19.387 -5.998 1.00 34.44 245 ARG A CA 1
ATOM 1949 C C . ARG A 1 245 ? -27.110 -20.810 -5.763 1.00 34.44 245 ARG A C 1
ATOM 1951 O O . ARG A 1 245 ? -27.669 -21.418 -6.674 1.00 34.44 245 ARG A O 1
ATOM 1958 N N . GLU A 1 246 ? -27.084 -21.234 -4.503 1.00 29.98 246 GLU A N 1
ATOM 1959 C CA . GLU A 1 246 ? -28.177 -22.026 -3.945 1.00 29.98 246 GLU A CA 1
ATOM 1960 C C . GLU A 1 246 ? -29.445 -21.169 -4.044 1.00 29.98 246 GLU A C 1
ATOM 1962 O O . GLU A 1 246 ? -29.744 -20.319 -3.208 1.00 29.98 246 GLU A O 1
ATOM 1967 N N . SER A 1 247 ? -30.157 -21.318 -5.158 1.00 35.56 247 SER A N 1
ATOM 1968 C CA . SER A 1 247 ? -31.545 -20.909 -5.257 1.00 35.56 247 SER A CA 1
ATOM 1969 C C . SER A 1 247 ? -32.373 -21.931 -4.490 1.00 35.56 247 SER A C 1
ATOM 1971 O O . SER A 1 247 ? -32.686 -23.001 -5.013 1.00 35.56 247 SER A O 1
ATOM 1973 N N . SER A 1 248 ? -32.730 -21.600 -3.255 1.00 35.53 248 SER A N 1
ATOM 1974 C CA . SER A 1 248 ? -33.840 -22.236 -2.563 1.00 35.53 248 SER A CA 1
ATOM 1975 C C . SER A 1 248 ? -35.144 -21.892 -3.297 1.00 35.53 248 SER A C 1
ATOM 1977 O O . SER A 1 248 ? -35.764 -20.852 -3.090 1.00 35.53 248 SER A O 1
ATOM 1979 N N . SER A 1 249 ? -35.571 -22.779 -4.196 1.00 36.25 249 SER A N 1
ATOM 1980 C CA . SER A 1 249 ? -36.998 -23.045 -4.399 1.00 36.25 249 SER A CA 1
ATOM 1981 C C . SER A 1 249 ? -37.510 -23.622 -3.075 1.00 36.25 249 SER A C 1
ATOM 1983 O O . SER A 1 249 ? -36.996 -24.638 -2.625 1.00 36.25 249 SER A O 1
ATOM 1985 N N . GLY A 1 250 ? -38.396 -22.996 -2.316 1.00 30.16 250 GLY A N 1
ATOM 1986 C CA . GLY A 1 250 ? -39.643 -22.371 -2.714 1.00 30.16 250 GLY A CA 1
ATOM 1987 C C . GLY A 1 250 ? -40.726 -23.136 -1.959 1.00 30.16 250 GLY A C 1
ATOM 1988 O O . GLY A 1 250 ? -40.800 -24.347 -2.109 1.00 30.16 250 GLY A O 1
ATOM 1989 N N . ASP A 1 251 ? -41.471 -22.450 -1.092 1.00 32.53 251 ASP A N 1
ATOM 1990 C CA . ASP A 1 251 ? -42.935 -22.534 -0.970 1.00 32.53 251 ASP A CA 1
ATOM 1991 C C . ASP A 1 251 ? -43.370 -21.955 0.385 1.00 32.53 251 ASP A C 1
ATOM 1993 O O . ASP A 1 251 ? -43.364 -22.639 1.404 1.00 32.53 251 ASP A O 1
ATOM 1997 N N . HIS A 1 252 ? -43.747 -20.676 0.404 1.00 30.67 252 HIS A N 1
ATOM 1998 C CA . HIS A 1 252 ? -44.643 -20.127 1.424 1.00 30.67 252 HIS A CA 1
ATOM 1999 C C . HIS A 1 252 ? -45.564 -19.106 0.752 1.00 30.67 252 HIS A C 1
ATOM 2001 O O . HIS A 1 252 ? -45.247 -17.927 0.601 1.00 30.67 252 HIS A O 1
ATOM 2007 N N . ARG A 1 253 ? -46.724 -19.598 0.305 1.00 29.47 253 ARG A N 1
ATOM 2008 C CA . ARG A 1 253 ? -47.870 -18.771 -0.090 1.00 29.47 253 ARG A CA 1
ATOM 2009 C C . ARG A 1 253 ? -48.347 -17.923 1.100 1.00 29.47 253 ARG A C 1
ATOM 2011 O O . ARG A 1 253 ? -48.594 -18.491 2.166 1.00 29.47 253 ARG A O 1
ATOM 2018 N N . PRO A 1 254 ? -48.613 -16.617 0.938 1.00 30.69 254 PRO A N 1
ATOM 2019 C CA . PRO A 1 254 ? -49.341 -15.859 1.944 1.00 30.69 254 PRO A CA 1
ATOM 2020 C C . PRO A 1 254 ? -50.846 -16.145 1.818 1.00 30.69 254 PRO A C 1
ATOM 2022 O O . PRO A 1 254 ? -51.463 -15.903 0.780 1.00 30.69 254 PRO A O 1
ATOM 2025 N N . ARG A 1 255 ? -51.459 -16.672 2.886 1.00 29.69 255 ARG A N 1
ATOM 2026 C CA . ARG A 1 255 ? -52.922 -16.737 3.020 1.00 29.69 255 ARG A CA 1
ATOM 2027 C C . ARG A 1 255 ? -53.451 -15.351 3.386 1.00 29.69 255 ARG A C 1
ATOM 2029 O O . ARG A 1 255 ? -53.217 -14.872 4.491 1.00 29.69 255 ARG A O 1
ATOM 2036 N N . ALA A 1 256 ? -54.216 -14.751 2.481 1.00 27.12 256 ALA A N 1
ATOM 2037 C CA . ALA A 1 256 ? -55.114 -13.649 2.793 1.00 27.12 256 ALA A CA 1
ATOM 2038 C C . ALA A 1 256 ? -56.220 -14.136 3.750 1.00 27.12 256 ALA A C 1
ATOM 2040 O O . ALA A 1 256 ? -56.865 -15.153 3.491 1.00 27.12 256 ALA A O 1
ATOM 2041 N N . ARG A 1 257 ? -56.456 -13.410 4.847 1.00 27.34 257 ARG A N 1
ATOM 2042 C CA . ARG A 1 257 ? -57.701 -13.494 5.618 1.00 27.34 257 ARG A CA 1
ATOM 2043 C C . ARG A 1 257 ? -58.429 -12.166 5.493 1.00 27.34 257 ARG A C 1
ATOM 2045 O O . ARG A 1 257 ? -57.966 -11.149 5.998 1.00 27.34 257 ARG A O 1
ATOM 2052 N N . ALA A 1 258 ? -59.560 -12.217 4.800 1.00 27.02 258 ALA A N 1
ATOM 2053 C CA . ALA A 1 258 ? -60.583 -11.191 4.828 1.00 27.02 258 ALA A CA 1
ATOM 2054 C C . ALA A 1 258 ? -61.318 -11.240 6.175 1.00 27.02 258 ALA A C 1
ATOM 2056 O O . ALA A 1 258 ? -61.651 -12.314 6.681 1.00 27.02 258 ALA A O 1
ATOM 2057 N N . ILE A 1 259 ? -61.551 -10.058 6.732 1.00 24.72 259 ILE A N 1
ATOM 2058 C CA . ILE A 1 259 ? -62.445 -9.800 7.856 1.00 24.72 259 ILE A CA 1
ATOM 2059 C C . ILE A 1 259 ? -63.866 -9.719 7.282 1.00 24.72 259 ILE A C 1
ATOM 2061 O O . ILE A 1 259 ? -64.107 -8.966 6.341 1.00 24.72 259 ILE A O 1
ATOM 2065 N N . SER A 1 260 ? -64.794 -10.492 7.846 1.00 25.31 260 SER A N 1
ATOM 2066 C CA . SER A 1 260 ? -66.240 -10.346 7.657 1.00 25.31 260 SER A CA 1
ATOM 2067 C C . SER A 1 260 ? -66.857 -10.054 9.016 1.00 25.31 260 SER A C 1
ATOM 2069 O O . SER A 1 260 ? -66.608 -10.782 9.975 1.00 25.31 260 SER A O 1
ATOM 2071 N N . ALA A 1 261 ? -67.657 -8.994 9.068 1.00 26.23 261 ALA A N 1
ATOM 2072 C CA . ALA A 1 261 ? -68.387 -8.529 10.234 1.00 26.23 261 ALA A CA 1
ATOM 2073 C C . ALA A 1 261 ? -69.423 -9.548 10.737 1.00 26.23 261 ALA A C 1
ATOM 2075 O O . ALA A 1 261 ? -70.114 -10.174 9.929 1.00 26.23 261 ALA A O 1
ATOM 2076 N N . ARG A 1 262 ? -69.550 -9.635 12.063 1.00 29.94 262 ARG A N 1
ATOM 2077 C CA . ARG A 1 262 ? -70.779 -9.456 12.850 1.00 29.94 262 ARG A CA 1
ATOM 2078 C C . ARG A 1 262 ? -70.388 -9.018 14.256 1.00 29.94 262 ARG A C 1
ATOM 2080 O O . ARG A 1 262 ? -69.339 -9.505 14.728 1.00 29.94 262 ARG A O 1
#

Radius of gyration: 22.83 Å; chains: 1; bounding box: 93×51×50 Å